Protein AF-A0A7Y5UGW9-F1 (afdb_monomer_lite)

Structure (mmCIF, N/CA/C/O backbone):
data_AF-A0A7Y5UGW9-F1
#
_entry.id   AF-A0A7Y5UGW9-F1
#
loop_
_atom_site.group_PDB
_atom_site.id
_atom_site.type_symbol
_atom_site.label_atom_id
_atom_site.label_alt_id
_atom_site.label_comp_id
_atom_site.label_asym_id
_atom_site.label_entity_id
_atom_site.label_seq_id
_atom_site.pdbx_PDB_ins_code
_atom_site.Cartn_x
_atom_site.Cartn_y
_atom_site.Cartn_z
_atom_site.occupancy
_atom_site.B_iso_or_equiv
_atom_site.auth_seq_id
_atom_site.auth_comp_id
_atom_site.auth_asym_id
_atom_site.auth_atom_id
_atom_site.pdbx_PDB_model_num
ATOM 1 N N . MET A 1 1 ? -74.464 -45.106 4.173 1.00 40.88 1 MET A N 1
ATOM 2 C CA . MET A 1 1 ? -73.490 -44.688 3.145 1.00 40.88 1 MET A CA 1
ATOM 3 C C . MET A 1 1 ? -72.984 -43.305 3.553 1.00 40.88 1 MET A C 1
ATOM 5 O O . MET A 1 1 ? -73.814 -42.418 3.671 1.00 40.88 1 MET A O 1
ATOM 9 N N . THR A 1 2 ? -71.815 -43.218 4.215 1.00 41.69 2 THR A N 1
ATOM 10 C CA . THR A 1 2 ? -70.523 -42.736 3.634 1.00 41.69 2 THR A CA 1
ATOM 11 C C . THR A 1 2 ? -70.675 -41.322 3.041 1.00 41.69 2 THR A C 1
ATOM 13 O O . THR A 1 2 ? -71.507 -41.149 2.168 1.00 41.69 2 THR A O 1
ATOM 16 N N . THR A 1 3 ? -69.964 -40.241 3.397 1.00 45.62 3 THR A N 1
ATOM 17 C CA . THR A 1 3 ? -68.667 -39.974 4.070 1.00 45.62 3 THR A CA 1
ATOM 18 C C . THR A 1 3 ? -68.565 -38.426 4.169 1.00 45.62 3 THR A C 1
ATOM 20 O O . THR A 1 3 ? -68.972 -37.754 3.234 1.00 45.62 3 THR A O 1
ATOM 23 N N . LEU A 1 4 ? -68.274 -37.812 5.324 1.00 53.09 4 LEU A N 1
ATOM 24 C CA . LEU A 1 4 ? -66.953 -37.362 5.821 1.00 53.09 4 LEU A CA 1
ATOM 25 C C . LEU A 1 4 ? -66.318 -36.120 5.131 1.00 53.09 4 LEU A C 1
ATOM 27 O O . LEU A 1 4 ? -66.040 -36.163 3.940 1.00 53.09 4 LEU A O 1
ATOM 31 N N . ARG A 1 5 ? -65.883 -35.168 5.991 1.00 50.34 5 ARG A N 1
ATOM 32 C CA . ARG A 1 5 ? -64.707 -34.253 5.880 1.00 50.34 5 ARG A CA 1
ATOM 33 C C . ARG A 1 5 ? -64.890 -32.965 5.038 1.00 50.34 5 ARG A C 1
ATOM 35 O O . ARG A 1 5 ? -65.539 -32.994 4.013 1.00 50.34 5 ARG A O 1
ATOM 42 N N . THR A 1 6 ? -64.361 -31.782 5.386 1.00 49.12 6 THR A N 1
ATOM 43 C CA . THR A 1 6 ? -63.298 -31.402 6.340 1.00 49.12 6 THR A CA 1
ATOM 44 C C . THR A 1 6 ? -63.336 -29.888 6.599 1.00 49.12 6 THR A C 1
ATOM 46 O O . THR A 1 6 ? -63.518 -29.106 5.675 1.00 49.12 6 THR A O 1
ATOM 49 N N . ILE A 1 7 ? -63.090 -29.488 7.848 1.00 65.94 7 ILE A N 1
ATOM 50 C CA . ILE A 1 7 ? -62.779 -28.117 8.285 1.00 65.94 7 ILE A CA 1
ATOM 51 C C . ILE A 1 7 ? -61.287 -27.862 8.017 1.00 65.94 7 ILE A C 1
ATOM 53 O O . ILE A 1 7 ? -60.460 -28.696 8.393 1.00 65.94 7 ILE A O 1
ATOM 57 N N . THR A 1 8 ? -60.901 -26.726 7.423 1.00 59.41 8 THR A N 1
ATOM 58 C CA . THR A 1 8 ? -59.476 -26.361 7.272 1.00 59.41 8 THR A CA 1
ATOM 59 C C . THR A 1 8 ? -59.226 -24.873 7.543 1.00 59.41 8 THR A C 1
ATOM 61 O O . THR A 1 8 ? -59.219 -24.037 6.653 1.00 59.41 8 THR A O 1
ATOM 64 N N . ARG A 1 9 ? -59.079 -24.588 8.843 1.00 52.56 9 ARG A N 1
ATOM 65 C CA . ARG A 1 9 ? -58.041 -23.783 9.521 1.00 52.56 9 ARG A CA 1
ATOM 66 C C . ARG A 1 9 ? -57.478 -22.527 8.824 1.00 52.56 9 ARG A C 1
ATOM 68 O O . ARG A 1 9 ? -56.578 -22.619 7.997 1.00 52.56 9 ARG A O 1
ATOM 75 N N . LEU A 1 10 ? -57.870 -21.360 9.354 1.00 56.75 10 LEU A N 1
ATOM 76 C CA . LEU A 1 10 ? -56.976 -20.209 9.548 1.00 56.75 10 LEU A CA 1
ATOM 77 C C . LEU A 1 10 ? -55.834 -20.593 10.508 1.00 56.75 10 LEU A C 1
ATOM 79 O O . LEU A 1 10 ? -56.130 -21.072 11.600 1.00 56.75 10 LEU A O 1
ATOM 83 N N . ALA A 1 11 ? -54.575 -20.342 10.136 1.00 53.75 11 ALA A N 1
ATOM 84 C CA . ALA A 1 11 ? -53.476 -19.926 11.028 1.00 53.75 11 ALA A CA 1
ATOM 85 C C . ALA A 1 11 ? -52.142 -19.950 10.263 1.00 53.75 11 ALA A C 1
ATOM 87 O O . ALA A 1 11 ? -51.720 -21.007 9.801 1.00 53.75 11 ALA A O 1
ATOM 88 N N . GLY A 1 12 ? -51.451 -18.811 10.171 1.00 46.69 12 GLY A N 1
ATOM 89 C CA . GLY A 1 12 ? -50.093 -18.784 9.619 1.00 46.69 12 GLY A CA 1
ATOM 90 C C . GLY A 1 12 ? -49.532 -17.397 9.322 1.00 46.69 12 GLY A C 1
ATOM 91 O O . GLY A 1 12 ? -49.051 -17.173 8.221 1.00 46.69 12 GLY A O 1
ATOM 92 N N . ALA A 1 13 ? -49.596 -16.459 10.271 1.00 52.94 13 ALA A N 1
ATOM 93 C CA . ALA A 1 13 ? -48.928 -15.159 10.152 1.00 52.94 13 ALA A CA 1
ATOM 94 C C . ALA A 1 13 ? -48.349 -14.730 11.509 1.00 52.94 13 ALA A C 1
ATOM 96 O O . ALA A 1 13 ? -48.915 -13.880 12.184 1.00 52.94 13 ALA A O 1
ATOM 97 N N . ALA A 1 14 ? -47.254 -15.362 11.944 1.00 53.91 14 ALA A N 1
ATOM 98 C CA . ALA A 1 14 ? -46.479 -14.912 13.107 1.00 53.91 14 ALA A CA 1
ATOM 99 C C . ALA A 1 14 ? -45.099 -15.596 13.166 1.00 53.91 14 ALA A C 1
ATOM 101 O O . ALA A 1 14 ? -44.869 -16.445 14.019 1.00 53.91 14 ALA A O 1
ATOM 102 N N . ALA A 1 15 ? -44.177 -15.264 12.259 1.00 53.44 15 ALA A N 1
ATOM 103 C CA . ALA A 1 15 ? -42.765 -15.644 12.407 1.00 53.44 15 ALA A CA 1
ATOM 104 C C . ALA A 1 15 ? -41.859 -14.801 11.492 1.00 53.44 15 ALA A C 1
ATOM 106 O O . ALA A 1 15 ? -41.383 -15.304 10.482 1.00 53.44 15 ALA A O 1
ATOM 107 N N . LEU A 1 16 ? -41.641 -13.512 11.792 1.00 53.56 16 LEU A N 1
ATOM 108 C CA . LEU A 1 16 ? -40.697 -12.691 11.004 1.00 53.56 16 LEU A CA 1
ATOM 109 C C . LEU A 1 16 ? -39.983 -11.554 11.769 1.00 53.56 16 LEU A C 1
ATOM 111 O O . LEU A 1 16 ? -39.430 -10.665 11.138 1.00 53.56 16 LEU A O 1
ATOM 115 N N . VAL A 1 17 ? -39.938 -11.562 13.111 1.00 57.62 17 VAL A N 1
ATOM 116 C CA . VAL A 1 17 ? -39.382 -10.416 13.883 1.00 57.62 17 VAL A CA 1
ATOM 117 C C . VAL A 1 17 ? -38.112 -10.738 14.699 1.00 57.62 17 VAL A C 1
ATOM 119 O O . VAL A 1 17 ? -37.488 -9.843 15.255 1.00 57.62 17 VAL A O 1
ATOM 122 N N . ALA A 1 18 ? -37.628 -11.983 14.738 1.00 54.38 18 ALA A N 1
ATOM 123 C CA . ALA A 1 18 ? -36.592 -12.369 15.711 1.00 54.38 18 ALA A CA 1
ATOM 124 C C . ALA A 1 18 ? -35.113 -12.202 15.280 1.00 54.38 18 ALA A C 1
ATOM 126 O O . ALA A 1 18 ? -34.236 -12.511 16.079 1.00 54.38 18 ALA A O 1
ATOM 127 N N . VAL A 1 19 ? -34.791 -11.721 14.068 1.00 55.53 19 VAL A N 1
ATOM 128 C CA . VAL A 1 19 ? -33.381 -11.683 13.587 1.00 55.53 19 VAL A CA 1
ATOM 129 C C . VAL A 1 19 ? -32.738 -10.286 13.654 1.00 55.53 19 VAL A C 1
ATOM 131 O O . VAL A 1 19 ? -31.519 -10.164 13.592 1.00 55.53 19 VAL A O 1
ATOM 134 N N . ALA A 1 20 ? -33.509 -9.215 13.867 1.00 56.59 20 ALA A N 1
ATOM 135 C CA . ALA A 1 20 ? -32.960 -7.851 13.898 1.00 56.59 20 ALA A CA 1
ATOM 136 C C . ALA A 1 20 ? -32.332 -7.444 15.252 1.00 56.59 20 ALA A C 1
ATOM 138 O O . ALA A 1 20 ? -31.592 -6.470 15.316 1.00 56.59 20 ALA A O 1
ATOM 139 N N . GLY A 1 21 ? -32.587 -8.177 16.342 1.00 50.72 21 GLY A N 1
ATOM 140 C CA . GLY A 1 21 ? -32.186 -7.752 17.694 1.00 50.72 21 GLY A CA 1
ATOM 141 C C . GLY A 1 21 ? -30.692 -7.886 18.018 1.00 50.72 21 GLY A C 1
ATOM 142 O O . GLY A 1 21 ? -30.170 -7.128 18.834 1.00 50.72 21 GLY A O 1
ATOM 143 N N . CYS A 1 22 ? -29.974 -8.817 17.381 1.00 54.53 22 CYS A N 1
ATOM 144 C CA . CYS A 1 22 ? -28.566 -9.067 17.717 1.00 54.53 22 CYS A CA 1
ATOM 145 C C . CYS A 1 22 ? -27.592 -8.049 17.101 1.00 54.53 22 CYS A C 1
ATOM 147 O O . CYS A 1 22 ? -26.495 -7.874 17.629 1.00 54.53 22 CYS A O 1
ATOM 149 N N . ALA A 1 23 ? -27.979 -7.344 16.033 1.00 56.22 23 ALA A N 1
ATOM 150 C CA . ALA A 1 23 ? -27.135 -6.314 15.428 1.00 56.22 23 ALA A CA 1
ATOM 151 C C . ALA A 1 23 ? -27.126 -5.017 16.264 1.00 56.22 23 ALA A C 1
ATOM 153 O O . ALA A 1 23 ? -26.063 -4.442 16.501 1.00 56.22 23 ALA A O 1
ATOM 154 N N . GLN A 1 24 ? -28.285 -4.596 16.788 1.00 56.25 24 GLN A N 1
ATOM 155 C CA . GLN A 1 24 ? -28.402 -3.374 17.597 1.00 56.25 24 GLN A CA 1
ATOM 156 C C . GLN A 1 24 ? -27.651 -3.445 18.940 1.00 56.25 24 GLN A C 1
ATOM 158 O O . GLN A 1 24 ? -27.065 -2.450 19.362 1.00 56.25 24 GLN A O 1
ATOM 163 N N . LEU A 1 25 ? -27.623 -4.606 19.604 1.00 54.28 25 LEU A N 1
ATOM 164 C CA . LEU A 1 25 ? -26.925 -4.765 20.891 1.00 54.28 25 LEU A CA 1
ATOM 165 C C . LEU A 1 25 ? -25.393 -4.739 20.759 1.00 54.28 25 LEU A C 1
ATOM 167 O O . LEU A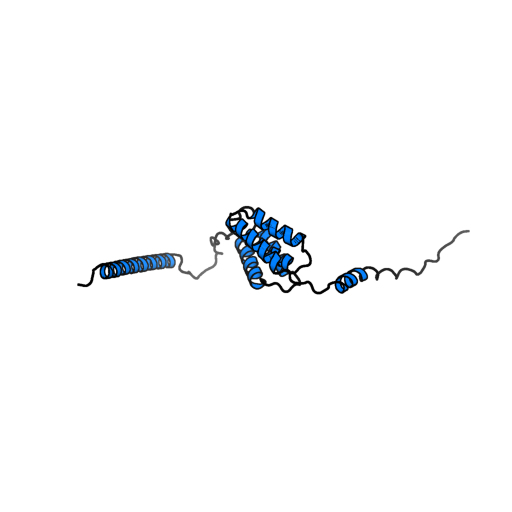 1 25 ? -24.707 -4.383 21.716 1.00 54.28 25 LEU A O 1
ATOM 171 N N . ARG A 1 26 ? -24.845 -5.060 19.578 1.00 55.28 26 ARG A N 1
ATOM 172 C CA . ARG A 1 26 ? -23.401 -4.957 19.313 1.00 55.28 26 ARG A CA 1
ATOM 173 C C . ARG A 1 26 ? -22.973 -3.515 19.027 1.00 55.28 26 ARG A C 1
ATOM 175 O O . ARG A 1 26 ? -21.916 -3.103 19.487 1.00 55.28 26 ARG A O 1
ATOM 182 N N . ALA A 1 27 ? -23.822 -2.732 18.359 1.00 55.31 27 ALA A N 1
ATOM 183 C CA . ALA A 1 27 ? -23.575 -1.310 18.110 1.00 55.31 27 ALA A CA 1
ATOM 184 C C . ALA A 1 27 ? -23.630 -0.456 19.393 1.00 55.31 27 ALA A C 1
ATOM 186 O O . ALA A 1 27 ? -22.886 0.510 19.517 1.00 55.31 27 ALA A O 1
ATOM 187 N N . ALA A 1 28 ? -24.468 -0.826 20.367 1.00 56.38 28 ALA A N 1
ATOM 188 C CA . ALA A 1 28 ? -24.614 -0.079 21.621 1.00 56.38 28 ALA A CA 1
ATOM 189 C C . ALA A 1 28 ? -23.429 -0.234 22.599 1.00 56.38 28 ALA A C 1
ATOM 191 O O . ALA A 1 28 ? -23.277 0.590 23.495 1.00 56.38 28 ALA A O 1
ATOM 192 N N . ASN A 1 29 ? -22.589 -1.263 22.426 1.00 52.94 29 ASN A N 1
ATOM 193 C CA . ASN A 1 29 ? -21.393 -1.508 23.247 1.00 52.94 29 ASN A CA 1
ATOM 194 C C . ASN A 1 29 ? -20.082 -1.083 22.568 1.00 52.94 29 ASN A C 1
ATOM 196 O O . ASN A 1 29 ? -19.007 -1.307 23.126 1.00 52.94 29 ASN A O 1
ATOM 200 N N . ALA A 1 30 ? -20.144 -0.461 21.388 1.00 58.16 30 ALA A N 1
ATOM 201 C CA . ALA A 1 30 ? -18.983 0.172 20.781 1.00 58.16 30 ALA A CA 1
ATOM 202 C C . ALA A 1 30 ? -18.661 1.456 21.561 1.00 58.16 30 ALA A C 1
ATOM 204 O O . ALA A 1 30 ? -19.097 2.553 21.212 1.00 58.16 30 ALA A O 1
ATOM 205 N N . GLY A 1 31 ? -17.932 1.307 22.670 1.00 60.38 31 GLY A N 1
ATOM 206 C CA . GLY A 1 31 ? -17.252 2.432 23.300 1.00 60.38 31 GLY A CA 1
ATOM 207 C C . GLY A 1 31 ? -16.338 3.133 22.284 1.00 60.38 31 GLY A C 1
ATOM 208 O O . GLY A 1 31 ? -15.986 2.536 21.263 1.00 60.38 31 GLY A O 1
ATOM 209 N N . PRO A 1 32 ? -15.955 4.397 22.522 1.00 58.22 32 PRO A N 1
ATOM 210 C CA . PRO A 1 32 ? -15.059 5.113 21.622 1.00 58.22 32 PRO A CA 1
ATOM 211 C C . PRO A 1 32 ? -13.764 4.310 21.444 1.00 58.22 32 PRO A C 1
ATOM 213 O O . PRO A 1 32 ? -13.024 4.104 22.407 1.00 58.22 32 PRO A O 1
ATOM 216 N N . VAL A 1 33 ? -13.525 3.828 20.221 1.00 60.38 33 VAL A N 1
ATOM 217 C CA . VAL A 1 33 ? -12.297 3.119 19.847 1.00 60.38 33 VAL A CA 1
ATOM 218 C C . VAL A 1 33 ? -11.141 4.095 20.042 1.00 60.38 33 VAL A C 1
ATOM 220 O O . VAL A 1 33 ? -11.094 5.146 19.405 1.00 60.38 33 VAL A O 1
ATOM 223 N N . GLN A 1 34 ? -10.261 3.790 20.994 1.00 57.78 34 GLN A N 1
ATOM 224 C CA . GLN A 1 34 ? -9.083 4.605 21.275 1.00 57.78 34 GLN A CA 1
ATOM 225 C C . GLN A 1 34 ? -8.072 4.398 20.135 1.00 57.78 34 GLN A C 1
ATOM 227 O O . GLN A 1 34 ? -7.779 3.243 19.819 1.00 57.78 34 GLN A O 1
ATOM 232 N N . PRO A 1 35 ? -7.537 5.469 19.524 1.00 64.12 35 PRO A N 1
ATOM 233 C CA . PRO A 1 35 ? -6.512 5.346 18.495 1.00 64.12 35 PRO A CA 1
ATOM 234 C C . PRO A 1 35 ? -5.244 4.708 19.080 1.00 64.12 35 PRO A C 1
ATOM 236 O O . PRO A 1 35 ? -4.763 5.093 20.148 1.00 64.12 35 PRO A O 1
ATOM 239 N N . MET A 1 36 ? -4.698 3.723 18.373 1.00 72.19 36 MET A N 1
ATOM 240 C CA . MET A 1 36 ? -3.495 2.967 18.736 1.00 72.19 36 MET A CA 1
ATOM 241 C C . MET A 1 36 ? -2.263 3.460 17.961 1.00 72.19 36 MET A C 1
ATOM 243 O O . MET A 1 36 ? -1.388 2.665 17.608 1.00 72.19 36 MET A O 1
ATOM 247 N N . GLU A 1 37 ? -2.179 4.773 17.712 1.00 71.44 37 GLU A N 1
ATOM 248 C CA . GLU A 1 37 ? -1.211 5.418 16.804 1.00 71.44 37 GLU A CA 1
ATOM 249 C C . GLU A 1 37 ? 0.245 4.938 16.979 1.00 71.44 37 GLU A C 1
ATOM 251 O O . GLU A 1 37 ? 0.979 4.803 15.999 1.00 71.44 37 GLU A O 1
ATOM 256 N N . GLY A 1 38 ? 0.675 4.604 18.199 1.00 85.00 38 GLY A N 1
ATOM 257 C CA . GLY A 1 38 ? 2.039 4.133 18.460 1.00 85.00 38 GLY A CA 1
ATOM 258 C C . GLY A 1 38 ? 2.351 2.718 17.955 1.00 85.00 38 GLY A C 1
ATOM 259 O O . GLY A 1 38 ? 3.463 2.468 17.491 1.00 85.00 38 GLY A O 1
ATOM 260 N N . GLN A 1 39 ? 1.396 1.785 18.025 1.00 93.44 39 GLN A N 1
ATOM 261 C CA . GLN A 1 39 ? 1.672 0.379 17.704 1.00 93.44 39 GLN A CA 1
ATOM 262 C C . GLN A 1 39 ? 1.742 0.146 16.198 1.00 93.44 39 GLN A C 1
ATOM 264 O O . GLN A 1 39 ? 2.717 -0.437 15.725 1.00 93.44 39 GLN A O 1
ATOM 269 N N . LEU A 1 40 ? 0.772 0.673 15.440 1.00 93.50 40 LEU A N 1
ATOM 270 C CA . LEU A 1 40 ? 0.803 0.583 13.979 1.00 93.50 40 LEU A CA 1
ATOM 271 C C . LEU A 1 40 ? 2.074 1.236 13.421 1.00 93.50 40 LEU A C 1
ATOM 273 O O . LEU A 1 40 ? 2.705 0.674 12.533 1.00 93.50 40 LEU A O 1
ATOM 277 N N . THR A 1 41 ? 2.487 2.382 13.970 1.00 94.75 41 THR A N 1
ATOM 278 C CA . THR A 1 41 ? 3.718 3.071 13.551 1.00 94.75 41 THR A CA 1
ATOM 279 C C . THR A 1 41 ? 4.954 2.184 13.723 1.00 94.75 41 THR A C 1
ATOM 281 O O . THR A 1 41 ? 5.773 2.083 12.808 1.00 94.75 41 THR A O 1
ATOM 284 N N . ALA A 1 42 ? 5.083 1.496 14.862 1.00 96.00 42 ALA A N 1
ATOM 285 C CA . ALA A 1 42 ? 6.189 0.569 15.099 1.00 96.00 42 ALA A CA 1
ATOM 286 C C . ALA A 1 42 ? 6.153 -0.630 14.133 1.00 96.00 42 ALA A C 1
ATOM 288 O O . ALA A 1 42 ? 7.180 -0.978 13.545 1.00 96.00 42 ALA A O 1
ATOM 289 N N . THR A 1 43 ? 4.974 -1.223 13.914 1.00 97.69 43 THR A N 1
ATOM 290 C CA . THR A 1 43 ? 4.795 -2.325 12.957 1.00 97.69 43 THR A CA 1
ATOM 291 C C . THR A 1 43 ? 5.120 -1.893 11.528 1.00 97.69 43 THR A C 1
ATOM 293 O O . THR A 1 43 ? 5.791 -2.631 10.811 1.00 97.69 43 THR A O 1
ATOM 296 N N . LEU A 1 44 ? 4.702 -0.693 11.113 1.00 97.56 44 LEU A N 1
ATOM 297 C CA . LEU A 1 44 ? 5.002 -0.149 9.789 1.00 97.56 44 LEU A CA 1
ATOM 298 C C . LEU A 1 44 ? 6.494 0.087 9.597 1.00 97.56 44 LEU A C 1
ATOM 300 O O . LEU A 1 44 ? 7.024 -0.305 8.565 1.00 97.56 44 LEU A O 1
ATOM 304 N N . HIS A 1 45 ? 7.186 0.649 10.590 1.00 97.88 45 HIS A N 1
ATOM 305 C CA . HIS A 1 45 ? 8.637 0.822 10.521 1.00 97.88 45 HIS A CA 1
ATOM 306 C C . HIS A 1 45 ? 9.360 -0.524 10.348 1.00 97.88 45 HIS A C 1
ATOM 308 O O . HIS A 1 45 ? 10.298 -0.640 9.559 1.00 97.88 45 HIS A O 1
ATOM 314 N N . GLN A 1 46 ? 8.918 -1.567 11.058 1.00 98.38 46 GLN A N 1
ATOM 315 C CA . GLN A 1 46 ? 9.478 -2.908 10.888 1.00 98.38 46 GLN A CA 1
ATOM 316 C C . GLN A 1 46 ? 9.156 -3.490 9.504 1.00 98.38 46 GLN A C 1
ATOM 318 O O . GLN A 1 46 ? 10.045 -4.024 8.846 1.00 98.38 46 GLN A O 1
ATOM 323 N N . ALA A 1 47 ? 7.910 -3.376 9.043 1.00 98.50 47 ALA A N 1
ATOM 324 C CA . ALA A 1 47 ? 7.500 -3.877 7.736 1.00 98.50 47 ALA A CA 1
ATOM 325 C C . ALA A 1 47 ? 8.224 -3.158 6.582 1.00 98.50 47 ALA A C 1
ATOM 327 O O . ALA A 1 47 ? 8.611 -3.809 5.614 1.00 98.50 47 ALA A O 1
ATOM 328 N N . ASP A 1 48 ? 8.471 -1.853 6.704 1.00 98.50 48 ASP A N 1
ATOM 329 C CA . ASP A 1 48 ? 9.235 -1.063 5.734 1.00 98.50 48 ASP A CA 1
ATOM 330 C C . ASP A 1 48 ? 10.701 -1.514 5.667 1.00 98.50 48 ASP A C 1
ATOM 332 O O . ASP A 1 48 ? 11.225 -1.772 4.584 1.00 98.50 48 ASP A O 1
ATOM 336 N N . ALA A 1 49 ? 11.346 -1.745 6.817 1.00 98.62 49 ALA A N 1
ATOM 337 C CA . ALA A 1 49 ? 12.700 -2.300 6.856 1.00 98.62 49 ALA A CA 1
ATOM 338 C C . ALA A 1 49 ? 12.791 -3.680 6.170 1.00 98.62 49 ALA A 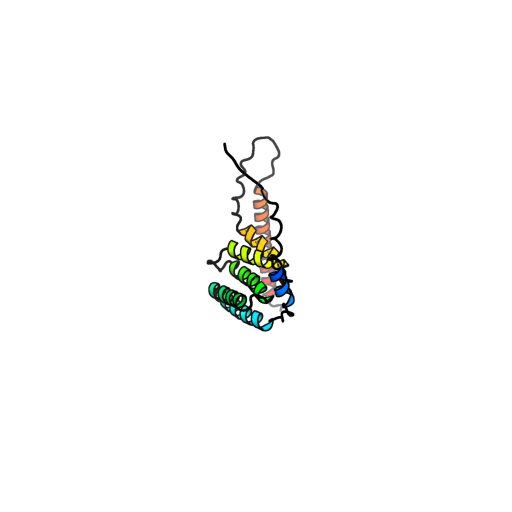C 1
ATOM 340 O O . ALA A 1 49 ? 13.757 -3.969 5.459 1.00 98.62 49 ALA A O 1
ATOM 341 N N . GLU A 1 50 ? 11.774 -4.528 6.343 1.00 98.69 50 GLU A N 1
ATOM 342 C CA . GLU A 1 50 ? 11.674 -5.825 5.666 1.00 98.69 50 GLU A CA 1
ATOM 343 C C . GLU A 1 50 ? 11.446 -5.677 4.152 1.00 98.69 50 GLU A C 1
ATOM 345 O O . GLU A 1 50 ? 12.068 -6.395 3.363 1.00 98.69 50 GLU A O 1
ATOM 350 N N . ALA A 1 51 ? 10.604 -4.730 3.729 1.00 98.38 51 ALA A N 1
ATOM 351 C CA . ALA A 1 51 ? 10.358 -4.428 2.320 1.00 98.38 51 ALA A CA 1
ATOM 352 C C . ALA A 1 51 ? 11.614 -3.878 1.620 1.00 98.38 51 ALA A C 1
ATOM 354 O O . ALA A 1 51 ? 11.965 -4.355 0.542 1.00 98.38 51 ALA A O 1
ATOM 355 N N . LEU A 1 52 ? 12.354 -2.967 2.263 1.00 98.00 52 LEU A N 1
ATOM 356 C CA . LEU A 1 52 ? 13.643 -2.452 1.781 1.00 98.00 52 LEU A CA 1
ATOM 357 C C . LEU A 1 52 ? 14.710 -3.551 1.673 1.00 98.00 52 LEU A C 1
ATOM 359 O O . LEU A 1 52 ? 15.562 -3.515 0.786 1.00 98.00 52 LEU A O 1
ATOM 363 N N . ALA A 1 53 ? 14.642 -4.565 2.539 1.00 98.19 53 ALA A N 1
ATOM 364 C CA . ALA A 1 53 ? 15.460 -5.771 2.446 1.00 98.19 53 ALA A CA 1
ATOM 365 C C . ALA A 1 53 ? 14.935 -6.793 1.416 1.00 98.19 53 ALA A C 1
ATOM 367 O O . ALA A 1 53 ? 15.427 -7.923 1.371 1.00 98.19 53 ALA A O 1
ATOM 368 N N . MET A 1 54 ? 13.944 -6.419 0.597 1.00 98.12 54 MET A N 1
ATOM 369 C CA . MET A 1 54 ? 13.299 -7.243 -0.434 1.00 98.12 54 MET A CA 1
ATOM 370 C C . MET A 1 54 ? 12.570 -8.476 0.126 1.00 98.12 54 MET A C 1
ATOM 372 O O . MET A 1 54 ? 12.259 -9.420 -0.605 1.00 98.12 54 MET A O 1
ATOM 376 N N . ARG A 1 55 ? 12.257 -8.484 1.428 1.00 98.44 55 ARG A N 1
ATOM 377 C CA . ARG A 1 55 ? 11.544 -9.562 2.133 1.00 98.44 55 ARG A CA 1
ATOM 378 C C . ARG A 1 55 ? 10.051 -9.249 2.248 1.00 98.44 55 ARG A C 1
ATOM 380 O O . ARG A 1 55 ? 9.459 -9.306 3.324 1.00 98.44 55 ARG A O 1
ATOM 387 N N . PHE A 1 56 ? 9.411 -8.976 1.112 1.00 98.38 56 PHE A N 1
ATOM 388 C CA . PHE A 1 56 ? 8.006 -8.547 1.046 1.00 98.38 56 PHE A CA 1
ATOM 389 C C . PHE A 1 56 ? 7.011 -9.505 1.718 1.00 98.38 56 PHE A C 1
ATOM 391 O O . PHE A 1 56 ? 6.020 -9.059 2.287 1.00 98.38 56 PHE A O 1
ATOM 398 N N . GLY A 1 57 ? 7.269 -10.818 1.695 1.00 97.88 57 GLY A N 1
ATOM 399 C CA . GLY A 1 57 ? 6.415 -11.795 2.380 1.00 97.88 57 GLY A CA 1
ATOM 400 C C . GLY A 1 57 ? 6.430 -11.658 3.908 1.00 97.88 57 GLY A C 1
ATOM 401 O O . GLY A 1 57 ? 5.420 -11.930 4.554 1.00 97.88 57 GLY A O 1
ATOM 402 N N . VAL A 1 58 ? 7.550 -11.211 4.488 1.00 98.44 58 VAL A N 1
ATOM 403 C CA . VAL A 1 58 ? 7.657 -10.926 5.928 1.00 98.44 58 VAL A CA 1
ATOM 404 C C . VAL A 1 58 ? 6.926 -9.625 6.249 1.00 98.44 58 VAL A C 1
ATOM 406 O O . VAL A 1 58 ? 6.108 -9.607 7.164 1.00 98.44 58 VAL A O 1
ATOM 409 N N . ALA A 1 59 ? 7.144 -8.577 5.447 1.00 98.50 59 ALA A N 1
ATOM 410 C CA . ALA A 1 59 ? 6.440 -7.301 5.581 1.00 98.50 59 ALA A CA 1
ATOM 411 C C . ALA A 1 59 ? 4.907 -7.469 5.516 1.00 98.50 59 ALA A C 1
ATOM 413 O O . ALA A 1 59 ? 4.190 -6.970 6.381 1.00 98.50 59 ALA A O 1
ATOM 414 N N . ASP A 1 60 ? 4.400 -8.231 4.536 1.00 98.44 60 ASP A N 1
ATOM 415 C CA . ASP A 1 60 ? 2.963 -8.517 4.391 1.00 98.44 60 ASP A CA 1
ATOM 416 C C . ASP A 1 60 ? 2.405 -9.279 5.601 1.00 98.44 60 ASP A C 1
ATOM 418 O O . ASP A 1 60 ? 1.302 -8.978 6.055 1.00 98.44 60 ASP A O 1
ATOM 422 N N . ARG A 1 61 ? 3.169 -10.240 6.142 1.00 98.44 61 ARG A N 1
ATOM 423 C CA . ARG A 1 61 ? 2.765 -11.024 7.316 1.00 98.44 61 ARG A CA 1
ATOM 424 C C . ARG A 1 61 ? 2.665 -10.167 8.573 1.00 98.44 61 ARG A C 1
ATOM 426 O O . ARG A 1 61 ? 1.668 -10.287 9.269 1.00 98.44 61 ARG A O 1
ATOM 433 N N . LEU A 1 62 ? 3.646 -9.302 8.837 1.00 98.56 62 LEU A N 1
ATOM 434 C CA . LEU A 1 62 ? 3.629 -8.405 10.002 1.00 98.56 62 LEU A CA 1
ATOM 435 C C . LEU A 1 62 ? 2.366 -7.535 10.019 1.00 98.56 62 LEU A C 1
ATOM 437 O O . LEU A 1 62 ? 1.712 -7.390 11.048 1.00 98.56 62 LEU A O 1
ATOM 441 N N . LEU A 1 63 ? 1.993 -6.994 8.857 1.00 98.38 63 LEU A N 1
ATOM 442 C CA . LEU A 1 63 ? 0.789 -6.178 8.719 1.00 98.38 63 LEU A CA 1
ATOM 443 C C . LEU A 1 63 ? -0.502 -7.004 8.794 1.00 98.38 63 LEU A C 1
ATOM 445 O O . LEU A 1 63 ? -1.490 -6.533 9.349 1.00 98.38 63 LEU A O 1
ATOM 449 N N . ALA A 1 64 ? -0.509 -8.228 8.258 1.00 98.12 64 ALA A N 1
ATOM 450 C CA . ALA A 1 64 ? -1.652 -9.131 8.383 1.00 98.12 64 ALA A CA 1
ATOM 451 C C . ALA A 1 64 ? -1.900 -9.541 9.844 1.00 98.12 64 ALA A C 1
ATOM 453 O O . ALA A 1 64 ? -3.027 -9.449 10.318 1.00 98.12 64 ALA A O 1
ATOM 454 N N . GLU A 1 65 ? -0.845 -9.913 10.570 1.00 98.25 65 GLU A N 1
ATOM 455 C CA . GLU A 1 65 ? -0.906 -10.285 11.987 1.00 98.25 65 GLU A CA 1
ATOM 456 C C . GLU A 1 65 ? -1.380 -9.113 12.860 1.00 98.25 65 GLU A C 1
ATOM 458 O O . GLU A 1 65 ? -2.198 -9.292 13.766 1.00 98.25 65 GLU A O 1
ATOM 463 N N . PHE A 1 66 ? -0.948 -7.885 12.552 1.00 97.56 66 PHE A N 1
ATOM 464 C CA . PHE A 1 66 ? -1.465 -6.690 13.221 1.00 97.56 66 PHE A CA 1
ATOM 465 C C . PHE A 1 66 ? -2.982 -6.538 13.034 1.00 97.56 66 PHE A C 1
ATOM 467 O O . PHE A 1 66 ? -3.701 -6.282 13.999 1.00 97.56 66 PHE A O 1
ATOM 474 N N . ALA A 1 67 ? -3.481 -6.722 11.808 1.00 96.62 67 ALA A N 1
ATOM 475 C CA . ALA A 1 67 ? -4.910 -6.625 11.519 1.00 96.62 67 ALA A CA 1
ATOM 476 C C . ALA A 1 67 ? -5.727 -7.737 12.195 1.00 96.62 67 ALA A C 1
ATOM 478 O O . ALA A 1 67 ? -6.838 -7.489 12.655 1.00 96.62 67 ALA A O 1
ATOM 479 N N . GLU A 1 68 ? -5.177 -8.950 12.286 1.00 97.31 68 GLU A N 1
ATOM 480 C CA . GLU A 1 68 ? -5.807 -10.083 12.977 1.00 97.31 68 GLU A CA 1
ATOM 481 C C . GLU A 1 68 ? -5.889 -9.871 14.493 1.00 97.31 68 GLU A C 1
ATOM 483 O O . GLU A 1 68 ? -6.869 -10.267 15.123 1.00 97.31 68 GLU A O 1
ATOM 488 N N . THR A 1 69 ? -4.876 -9.232 15.079 1.00 97.06 69 THR A N 1
ATOM 489 C CA . THR A 1 69 ? -4.826 -8.943 16.520 1.00 97.06 69 THR A CA 1
ATOM 490 C C . THR A 1 69 ? -5.656 -7.719 16.916 1.00 97.06 69 THR A C 1
ATOM 492 O O . THR A 1 69 ? -6.086 -7.633 18.066 1.00 97.06 69 THR A O 1
ATOM 495 N N . HIS A 1 70 ? -5.948 -6.814 15.974 1.00 94.12 70 HIS A N 1
ATOM 496 C CA . HIS A 1 70 ? -6.679 -5.564 16.219 1.00 94.12 70 HIS A CA 1
ATOM 497 C C . HIS A 1 70 ? -7.853 -5.329 15.238 1.00 94.12 70 HIS A C 1
ATOM 499 O O . HIS A 1 70 ? -7.975 -4.239 14.689 1.00 94.12 70 HIS A O 1
ATOM 505 N N . PRO A 1 71 ? -8.762 -6.295 15.006 1.00 92.19 71 PRO A N 1
ATOM 506 C CA . PRO A 1 71 ? -9.694 -6.266 13.868 1.00 92.19 71 PRO A CA 1
ATOM 507 C C . PRO A 1 71 ? -10.714 -5.115 13.881 1.00 92.19 71 PRO A C 1
ATOM 509 O O . PRO A 1 71 ? -11.213 -4.732 12.825 1.00 92.19 71 PRO A O 1
ATOM 512 N N . ASP A 1 72 ? -11.022 -4.562 15.056 1.00 88.75 72 ASP A N 1
ATOM 513 C CA . ASP A 1 72 ? -12.033 -3.512 15.237 1.00 88.75 72 ASP A CA 1
ATOM 514 C C . ASP A 1 72 ? -11.428 -2.093 15.303 1.00 88.75 72 ASP A C 1
ATOM 516 O O . ASP A 1 72 ? -12.123 -1.134 15.652 1.00 88.75 72 ASP A O 1
ATOM 520 N N . THR A 1 73 ? -10.136 -1.937 14.990 1.00 90.00 73 THR A N 1
ATOM 521 C CA . THR A 1 73 ? -9.454 -0.637 15.029 1.00 90.00 73 THR A CA 1
ATOM 522 C C . THR A 1 73 ? -9.351 0.000 13.639 1.00 90.00 73 THR A C 1
ATOM 524 O O . THR A 1 73 ? -9.231 -0.705 12.630 1.00 90.00 73 THR A O 1
ATOM 527 N N . PRO A 1 74 ? -9.382 1.344 13.533 1.00 90.25 74 PRO A N 1
ATOM 528 C CA . PRO A 1 74 ? -9.121 2.013 12.259 1.00 90.25 74 PRO A CA 1
ATOM 529 C C . PRO A 1 74 ? -7.713 1.703 11.725 1.00 90.25 74 PRO A C 1
ATOM 531 O O . PRO A 1 74 ? -7.515 1.621 10.515 1.00 90.25 74 PRO A O 1
ATOM 534 N N . GLU A 1 75 ? -6.747 1.448 12.606 1.00 91.81 75 GLU A N 1
ATOM 535 C CA . GLU A 1 75 ? -5.384 1.060 12.251 1.00 91.81 75 GLU A CA 1
ATOM 536 C C . GLU A 1 75 ? -5.324 -0.282 11.510 1.00 91.81 75 GLU A C 1
ATOM 538 O O . GLU A 1 75 ? -4.536 -0.425 10.573 1.00 91.81 75 GLU A O 1
ATOM 543 N N . ALA A 1 76 ? -6.168 -1.260 11.862 1.00 93.81 76 ALA A N 1
ATOM 544 C CA . ALA A 1 76 ? -6.237 -2.518 11.120 1.00 93.81 76 ALA A CA 1
ATOM 545 C C . ALA A 1 76 ? -6.692 -2.305 9.673 1.00 93.81 76 ALA A C 1
ATOM 547 O O . ALA A 1 76 ? -6.163 -2.952 8.768 1.00 93.81 76 ALA A O 1
ATOM 548 N N . LEU A 1 77 ? -7.595 -1.353 9.424 1.00 93.81 77 LEU A N 1
ATOM 549 C CA . LEU A 1 77 ? -7.971 -0.975 8.063 1.00 93.81 77 LEU A CA 1
ATOM 550 C C . LEU A 1 77 ? -6.781 -0.359 7.310 1.00 93.81 77 LEU A C 1
ATOM 552 O O . LEU A 1 77 ? -6.544 -0.717 6.156 1.00 93.81 77 LEU A O 1
ATOM 556 N N . GLU A 1 78 ? -5.990 0.500 7.961 1.00 95.38 78 GLU A N 1
ATOM 557 C CA . GLU A 1 78 ? -4.786 1.104 7.365 1.00 95.38 78 GLU A CA 1
ATOM 558 C C . GLU A 1 78 ? -3.744 0.058 6.935 1.00 95.38 78 GLU A C 1
ATOM 560 O O . GLU A 1 78 ? -3.063 0.246 5.923 1.00 95.38 78 GLU A O 1
ATOM 565 N N . THR A 1 79 ? -3.661 -1.099 7.603 1.00 97.19 79 THR A N 1
ATOM 566 C CA . THR A 1 79 ? -2.760 -2.178 7.153 1.00 97.19 79 THR A CA 1
ATOM 567 C C . THR A 1 79 ? -3.069 -2.654 5.731 1.00 97.19 79 THR A C 1
ATOM 569 O O . THR A 1 79 ? -2.143 -2.955 4.980 1.00 97.19 79 THR A O 1
ATOM 572 N N . ALA A 1 80 ? -4.342 -2.683 5.311 1.00 97.19 80 ALA A N 1
ATOM 573 C CA . ALA A 1 80 ? -4.720 -3.123 3.969 1.00 97.19 80 ALA A CA 1
ATOM 574 C C . ALA A 1 80 ? -4.141 -2.197 2.889 1.00 97.19 80 ALA A C 1
ATOM 576 O O . ALA A 1 80 ? -3.683 -2.674 1.847 1.00 97.19 80 ALA A O 1
ATOM 577 N N . PHE A 1 81 ? -4.098 -0.889 3.159 1.00 98.00 81 PHE A N 1
ATOM 578 C CA . PHE A 1 81 ? -3.469 0.088 2.275 1.00 98.00 81 PHE A CA 1
ATOM 579 C C . PHE A 1 81 ? -1.966 -0.181 2.126 1.00 98.00 81 PHE A C 1
ATOM 581 O O . PHE A 1 81 ? -1.480 -0.345 1.006 1.00 98.00 81 PHE A O 1
ATOM 588 N N . TRP A 1 82 ? -1.234 -0.306 3.234 1.00 98.38 82 TRP A N 1
ATOM 589 C CA . TRP A 1 82 ? 0.216 -0.534 3.202 1.00 98.38 82 TRP A CA 1
ATOM 590 C C . TRP A 1 82 ? 0.597 -1.880 2.581 1.00 98.38 82 TRP A C 1
ATOM 592 O O . TRP A 1 82 ? 1.519 -1.958 1.768 1.00 98.38 82 TRP A O 1
ATOM 602 N N . ARG A 1 83 ? -0.175 -2.934 2.863 1.00 98.56 83 ARG A N 1
ATOM 603 C CA . ARG A 1 83 ? -0.014 -4.236 2.203 1.00 98.56 83 ARG A CA 1
ATOM 604 C C . ARG A 1 83 ? -0.198 -4.130 0.691 1.00 98.56 83 ARG A C 1
ATOM 606 O O . ARG A 1 83 ? 0.558 -4.744 -0.059 1.00 98.56 83 ARG A O 1
ATOM 613 N N . ALA A 1 84 ? -1.159 -3.333 0.220 1.00 98.31 84 ALA A N 1
ATOM 614 C CA . ALA A 1 84 ? -1.329 -3.099 -1.209 1.00 98.31 84 ALA A CA 1
ATOM 61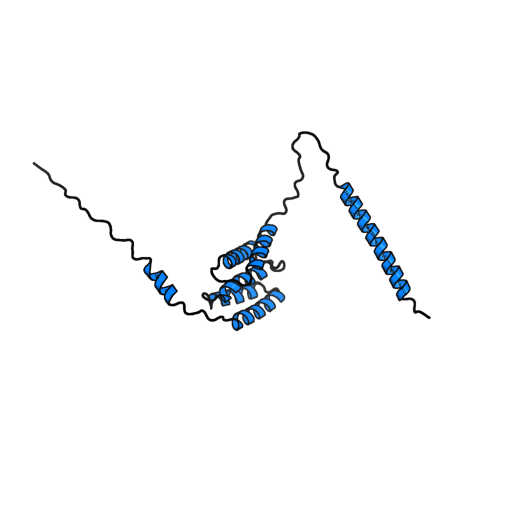5 C C . ALA A 1 84 ? -0.128 -2.369 -1.827 1.00 98.31 84 ALA A C 1
ATOM 617 O O . ALA A 1 84 ? 0.301 -2.743 -2.917 1.00 98.31 84 ALA A O 1
ATOM 618 N N . VAL A 1 85 ? 0.442 -1.378 -1.130 1.00 98.31 85 VAL A N 1
ATOM 619 C CA . VAL A 1 85 ? 1.657 -0.673 -1.576 1.00 98.31 85 VAL A CA 1
ATOM 620 C C . VAL A 1 85 ? 2.811 -1.660 -1.773 1.00 98.31 85 VAL A C 1
ATOM 622 O O . VAL A 1 85 ? 3.389 -1.700 -2.856 1.00 98.31 85 VAL A O 1
ATOM 625 N N . PHE A 1 86 ? 3.083 -2.532 -0.797 1.00 98.25 86 PHE A N 1
ATO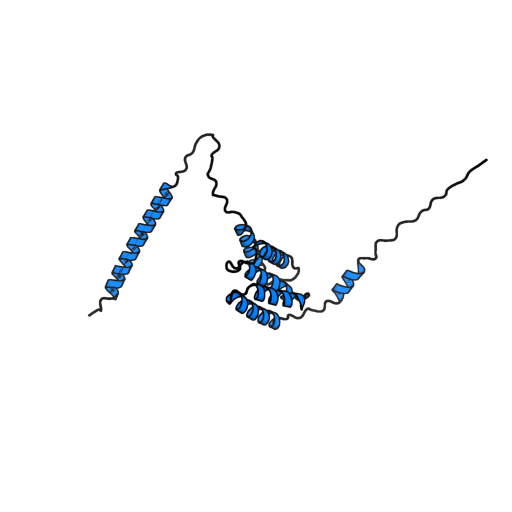M 626 C CA . PHE A 1 86 ? 4.150 -3.537 -0.912 1.00 98.25 86 PHE A CA 1
ATOM 627 C C . PHE A 1 86 ? 3.898 -4.589 -1.999 1.00 98.25 86 PHE A C 1
ATOM 629 O O . PHE A 1 86 ? 4.843 -5.126 -2.577 1.00 98.25 86 PHE A O 1
ATOM 636 N N . LYS A 1 87 ? 2.634 -4.906 -2.299 1.00 97.75 87 LYS A N 1
ATOM 637 C CA . LYS A 1 87 ? 2.278 -5.809 -3.407 1.00 97.75 87 LYS A CA 1
ATOM 638 C C . LYS A 1 87 ? 2.383 -5.145 -4.784 1.00 97.75 87 LYS A C 1
ATOM 640 O O . LYS A 1 87 ? 2.507 -5.858 -5.773 1.00 97.75 87 LYS A O 1
ATOM 645 N N . LEU A 1 88 ? 2.325 -3.814 -4.863 1.00 97.38 88 LEU A N 1
ATOM 646 C CA . LEU A 1 88 ? 2.505 -3.059 -6.110 1.00 97.38 88 LEU A CA 1
ATOM 647 C C . LEU A 1 88 ? 3.969 -2.767 -6.441 1.00 97.38 88 LEU A C 1
ATOM 649 O O . LEU A 1 88 ? 4.241 -2.313 -7.555 1.00 97.38 88 LEU A O 1
ATOM 653 N N . ASP A 1 89 ? 4.893 -3.011 -5.511 1.00 96.94 89 ASP A N 1
ATOM 654 C CA . ASP A 1 89 ? 6.315 -2.815 -5.761 1.00 96.94 89 ASP A CA 1
ATOM 655 C C . ASP A 1 89 ? 6.778 -3.712 -6.929 1.00 96.94 89 ASP A C 1
ATOM 657 O O . ASP A 1 89 ? 6.608 -4.934 -6.861 1.00 96.94 89 ASP A O 1
ATOM 661 N N . PRO A 1 90 ? 7.377 -3.154 -8.001 1.00 96.00 90 PRO A N 1
ATOM 662 C CA . PRO A 1 90 ? 7.866 -3.937 -9.140 1.00 96.00 90 PRO A CA 1
ATOM 663 C C . PRO A 1 90 ? 8.888 -5.019 -8.765 1.00 96.00 90 PRO A C 1
ATOM 665 O O . PRO A 1 90 ? 9.063 -5.993 -9.495 1.00 96.00 90 PRO A O 1
ATOM 668 N N . SER A 1 91 ? 9.569 -4.843 -7.638 1.00 97.25 91 SER A N 1
ATOM 669 C CA . SER A 1 91 ? 10.553 -5.769 -7.093 1.00 97.25 91 SER A CA 1
ATOM 670 C C . SER A 1 91 ? 9.913 -6.987 -6.422 1.00 97.25 91 SER A C 1
ATOM 672 O O . SER A 1 91 ? 10.566 -8.021 -6.258 1.00 97.25 91 SER A O 1
ATOM 674 N N . ASN A 1 92 ? 8.634 -6.898 -6.049 1.00 97.62 92 ASN A N 1
ATOM 675 C CA . ASN A 1 92 ? 7.884 -7.983 -5.437 1.00 97.62 92 ASN A CA 1
ATOM 676 C C . ASN A 1 92 ? 7.303 -8.924 -6.503 1.00 97.62 92 ASN A C 1
ATOM 678 O O . ASN A 1 92 ? 6.124 -8.879 -6.844 1.00 97.62 92 ASN A O 1
ATOM 682 N N . GLN A 1 93 ? 8.136 -9.837 -6.998 1.00 95.31 93 GLN A N 1
ATOM 683 C CA . GLN A 1 93 ? 7.754 -10.787 -8.054 1.00 95.31 93 GLN A CA 1
ATOM 684 C C . GLN A 1 93 ? 6.750 -11.863 -7.601 1.00 95.31 93 GLN A C 1
ATOM 686 O O . GLN A 1 93 ? 6.248 -12.624 -8.425 1.00 95.31 93 GLN A O 1
ATOM 691 N N . THR A 1 94 ? 6.481 -11.962 -6.296 1.00 95.12 94 THR A N 1
ATOM 692 C CA . THR A 1 94 ? 5.592 -12.989 -5.726 1.00 95.12 94 THR A CA 1
ATOM 693 C C . THR A 1 94 ? 4.142 -12.535 -5.599 1.00 95.12 94 THR A C 1
ATOM 695 O O . THR A 1 94 ? 3.253 -13.374 -5.465 1.00 95.12 94 THR A O 1
ATOM 698 N N . ALA A 1 95 ? 3.892 -11.226 -5.627 1.00 95.44 95 ALA A N 1
ATOM 699 C CA . ALA A 1 95 ? 2.555 -10.662 -5.519 1.00 95.44 95 ALA A CA 1
ATOM 700 C C . ALA A 1 95 ? 1.962 -10.375 -6.900 1.00 95.44 95 ALA A C 1
ATOM 702 O O . ALA A 1 95 ? 2.675 -10.046 -7.848 1.00 95.44 95 ALA A O 1
ATOM 703 N N . THR A 1 96 ? 0.635 -10.456 -7.013 1.00 94.44 96 THR A N 1
ATOM 704 C CA . THR A 1 96 ? -0.059 -10.016 -8.224 1.00 94.44 96 THR A CA 1
ATOM 705 C C . THR A 1 96 ? -0.665 -8.629 -8.031 1.00 94.44 96 THR A C 1
ATOM 707 O O . THR A 1 96 ? -1.100 -8.254 -6.939 1.00 94.44 96 THR A O 1
ATOM 710 N N . ARG A 1 97 ? -0.765 -7.861 -9.123 1.00 94.62 97 ARG A N 1
ATOM 711 C CA . ARG A 1 97 ? -1.454 -6.558 -9.117 1.00 94.62 97 ARG A CA 1
ATOM 712 C C . ARG A 1 97 ? -2.926 -6.697 -8.727 1.00 94.62 97 ARG A C 1
ATOM 714 O O . ARG A 1 97 ? -3.471 -5.817 -8.064 1.00 94.62 97 ARG A O 1
ATOM 721 N N . ARG A 1 98 ? -3.546 -7.825 -9.084 1.00 94.81 98 ARG A N 1
ATOM 722 C CA . ARG A 1 98 ? -4.914 -8.177 -8.695 1.00 94.81 98 ARG A CA 1
ATOM 723 C C . ARG A 1 98 ? -5.071 -8.280 -7.178 1.00 94.81 98 ARG A C 1
ATOM 725 O O . ARG A 1 98 ? -6.059 -7.773 -6.654 1.00 94.81 98 ARG A O 1
ATOM 732 N N . ASP A 1 99 ? -4.106 -8.875 -6.477 1.00 95.75 99 ASP A N 1
ATOM 733 C CA . ASP A 1 99 ? -4.141 -8.972 -5.011 1.00 95.75 99 ASP A CA 1
ATOM 734 C C . ASP A 1 99 ? -4.052 -7.587 -4.363 1.00 95.75 99 ASP A C 1
ATOM 736 O O . ASP A 1 99 ? -4.794 -7.281 -3.429 1.00 95.75 99 ASP A O 1
ATOM 740 N N . ALA A 1 100 ? -3.185 -6.717 -4.889 1.00 96.94 100 ALA A N 1
ATOM 741 C CA . ALA A 1 100 ? -3.105 -5.336 -4.428 1.00 96.94 100 ALA A CA 1
ATOM 742 C C . ALA A 1 100 ? -4.410 -4.566 -4.686 1.00 96.94 100 ALA A C 1
ATOM 744 O O . ALA A 1 100 ? -4.888 -3.850 -3.809 1.00 96.94 100 ALA A O 1
ATOM 745 N N . ALA A 1 101 ? -5.020 -4.739 -5.864 1.00 96.88 101 ALA A N 1
ATOM 746 C CA . ALA A 1 101 ? -6.302 -4.119 -6.189 1.00 96.88 101 ALA A CA 1
ATOM 747 C C . ALA A 1 101 ? -7.417 -4.574 -5.234 1.00 96.88 101 ALA A C 1
ATOM 749 O O . ALA A 1 101 ? -8.187 -3.736 -4.771 1.00 96.88 101 ALA A O 1
ATOM 750 N N . ALA A 1 102 ? -7.462 -5.862 -4.876 1.00 96.69 102 ALA A N 1
ATOM 751 C CA . ALA A 1 102 ? -8.431 -6.386 -3.915 1.00 96.69 102 ALA A CA 1
ATOM 752 C C . ALA A 1 102 ? -8.275 -5.753 -2.520 1.00 96.69 102 ALA A C 1
ATOM 754 O O . ALA A 1 102 ? -9.271 -5.388 -1.894 1.00 96.69 102 ALA A O 1
ATOM 755 N N . LEU A 1 103 ? -7.036 -5.567 -2.050 1.00 97.56 103 LEU A N 1
ATOM 756 C CA . LEU A 1 103 ? -6.759 -4.875 -0.786 1.00 97.56 103 LEU A CA 1
ATOM 757 C C . LEU A 1 103 ? -7.184 -3.399 -0.827 1.00 97.56 103 LEU A C 1
ATOM 759 O O . LEU A 1 103 ? -7.802 -2.913 0.119 1.00 97.56 103 LEU A O 1
ATOM 763 N N . LEU A 1 104 ? -6.906 -2.695 -1.930 1.00 97.81 104 LEU A N 1
ATOM 764 C CA . LEU A 1 104 ? -7.321 -1.299 -2.113 1.00 97.81 104 LEU A CA 1
ATOM 765 C C . LEU A 1 104 ? -8.842 -1.155 -2.184 1.00 97.81 104 LEU A C 1
ATOM 767 O O . LEU A 1 104 ? -9.389 -0.223 -1.600 1.00 97.81 104 LEU A O 1
ATOM 771 N N . ASP A 1 105 ? -9.532 -2.068 -2.868 1.00 96.75 105 ASP A N 1
ATOM 772 C CA . ASP A 1 105 ? -10.994 -2.081 -2.918 1.00 96.75 105 ASP A CA 1
ATOM 773 C C . ASP A 1 105 ? -11.578 -2.310 -1.509 1.00 96.75 105 ASP A C 1
ATOM 775 O O . ASP A 1 105 ? -12.503 -1.603 -1.109 1.00 96.75 105 ASP A O 1
ATOM 779 N N . GLY A 1 106 ? -10.998 -3.221 -0.716 1.00 95.31 106 GLY A N 1
ATOM 780 C CA . GLY A 1 106 ? -11.365 -3.415 0.692 1.00 95.31 106 GLY A CA 1
ATOM 781 C C . GLY A 1 106 ? -11.171 -2.153 1.539 1.00 95.31 106 GLY A C 1
ATOM 782 O O . GLY A 1 106 ? -12.091 -1.733 2.239 1.00 95.31 106 GLY A O 1
ATOM 783 N N . TYR A 1 107 ? -10.015 -1.498 1.407 1.00 96.06 107 TYR A N 1
ATOM 784 C CA . TYR A 1 107 ? -9.702 -0.244 2.098 1.00 96.06 107 TYR A CA 1
ATOM 785 C C . TYR A 1 107 ? -10.682 0.888 1.747 1.00 96.06 107 TYR A C 1
ATOM 787 O O . TYR A 1 107 ? -11.174 1.598 2.622 1.00 96.06 107 TYR A O 1
ATOM 795 N N . LEU A 1 108 ? -11.014 1.042 0.461 1.00 95.81 108 LEU A N 1
ATOM 796 C CA . LEU A 1 108 ? -11.912 2.094 -0.031 1.00 95.81 108 LEU A CA 1
ATOM 797 C C . LEU A 1 108 ? -13.382 1.879 0.361 1.00 95.81 108 LEU A C 1
ATOM 799 O O . LEU A 1 108 ? -14.127 2.863 0.475 1.00 95.81 108 LEU A O 1
ATOM 803 N N . ASN A 1 109 ? -13.778 0.618 0.553 1.00 95.00 109 ASN A N 1
ATOM 804 C CA . ASN A 1 109 ? -15.121 0.213 0.966 1.00 95.00 109 ASN A CA 1
ATOM 805 C C . ASN A 1 109 ? -15.325 0.245 2.490 1.00 95.00 109 ASN A C 1
ATOM 807 O O . ASN A 1 109 ? -16.459 0.092 2.945 1.00 95.00 109 ASN A O 1
ATOM 811 N N . GLY A 1 110 ? -14.263 0.450 3.277 1.00 87.62 110 GLY A N 1
ATOM 812 C CA . GLY A 1 110 ? -14.365 0.627 4.723 1.00 87.62 110 GLY A CA 1
ATOM 813 C C . GLY A 1 110 ? -15.230 1.837 5.095 1.00 87.62 110 GLY A C 1
ATOM 814 O O . GLY A 1 110 ? -15.188 2.878 4.438 1.00 87.62 1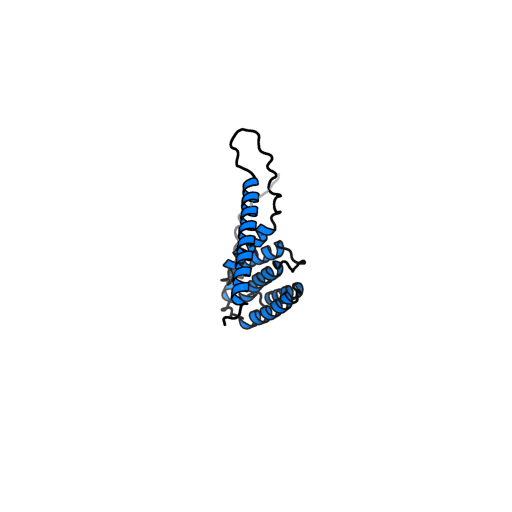10 GLY A O 1
ATOM 815 N N . SER A 1 111 ? -16.024 1.703 6.162 1.00 74.38 111 SER A N 1
ATOM 816 C CA . SER A 1 111 ? -16.907 2.766 6.669 1.00 74.38 111 SER A CA 1
ATOM 817 C C . SER A 1 111 ? -16.190 3.807 7.534 1.00 74.38 111 SER A C 1
ATOM 819 O O . SER A 1 111 ? -16.788 4.823 7.882 1.00 74.38 111 SER A O 1
ATOM 821 N N . ALA A 1 112 ? -14.935 3.552 7.910 1.00 80.69 112 ALA A N 1
ATOM 822 C CA . ALA A 1 112 ? -14.123 4.481 8.683 1.00 80.69 112 ALA A CA 1
ATOM 823 C C . ALA A 1 112 ? -13.624 5.647 7.812 1.00 80.69 112 ALA A C 1
ATOM 825 O O . ALA A 1 112 ? -13.462 5.526 6.595 1.00 80.69 112 ALA A O 1
ATOM 826 N N . VAL A 1 113 ? -13.350 6.788 8.447 1.00 76.62 113 VAL A N 1
ATOM 827 C CA . VAL A 1 113 ? -12.589 7.863 7.803 1.00 76.62 113 VAL A CA 1
ATOM 828 C C . VAL A 1 113 ? -11.166 7.349 7.606 1.00 76.62 113 VAL A C 1
ATOM 830 O O . VAL A 1 113 ? -10.470 7.086 8.579 1.00 76.62 113 VAL A O 1
ATOM 833 N N . VAL A 1 114 ? -10.766 7.169 6.349 1.00 84.50 114 VAL A N 1
ATOM 834 C CA . VAL A 1 114 ? -9.464 6.601 5.979 1.00 84.50 114 VAL A CA 1
ATOM 835 C C . VAL A 1 114 ? -8.491 7.682 5.520 1.00 84.50 114 VAL A C 1
ATOM 837 O O . VAL A 1 114 ? -8.851 8.552 4.718 1.00 84.50 114 VAL A O 1
ATOM 840 N N . THR A 1 115 ? -7.249 7.609 5.994 1.00 90.00 115 THR A N 1
ATOM 841 C CA . THR A 1 115 ? -6.234 8.659 5.809 1.00 90.00 115 THR A CA 1
ATOM 842 C C . THR A 1 115 ? -5.781 8.764 4.353 1.00 90.00 115 THR A C 1
ATOM 844 O O . THR A 1 115 ? -5.612 9.854 3.805 1.00 90.00 115 THR A O 1
ATOM 847 N N . HIS A 1 116 ? -5.637 7.625 3.676 1.00 95.25 116 HIS A N 1
ATOM 848 C CA . HIS A 1 116 ? -5.011 7.530 2.359 1.00 95.25 116 HIS A CA 1
ATOM 849 C C . HIS A 1 116 ? -6.015 7.339 1.215 1.00 95.25 116 HIS A C 1
ATOM 851 O O . HIS A 1 116 ? -5.662 6.812 0.159 1.00 95.25 116 HIS A O 1
ATOM 857 N N . ARG A 1 117 ? -7.269 7.800 1.365 1.00 95.00 117 ARG A N 1
ATOM 858 C CA . ARG A 1 117 ? -8.334 7.590 0.357 1.00 95.00 117 ARG A CA 1
ATOM 859 C C . ARG A 1 117 ? -7.930 8.025 -1.057 1.00 95.00 117 ARG A C 1
ATOM 861 O O . ARG A 1 117 ? -8.155 7.297 -2.023 1.00 95.00 117 ARG A O 1
ATOM 868 N N . GLY A 1 118 ? -7.331 9.212 -1.182 1.00 96.31 118 GLY A N 1
ATOM 869 C CA . GLY A 1 118 ? -6.898 9.763 -2.471 1.00 96.31 118 GLY A CA 1
ATOM 870 C C . GLY A 1 118 ? -5.786 8.938 -3.125 1.00 96.31 118 GLY A C 1
ATOM 871 O O . GLY A 1 118 ? -5.877 8.608 -4.309 1.00 96.31 118 GLY A O 1
ATOM 872 N N . ALA A 1 119 ? -4.779 8.545 -2.340 1.00 97.69 119 ALA A N 1
ATOM 873 C CA . ALA A 1 119 ? -3.683 7.697 -2.802 1.00 97.69 119 ALA A CA 1
ATOM 874 C C . ALA A 1 119 ? -4.184 6.301 -3.202 1.00 97.69 119 ALA A C 1
ATOM 876 O O . ALA A 1 119 ? -3.842 5.814 -4.277 1.00 97.69 119 ALA A O 1
ATOM 877 N N . ALA A 1 120 ? -5.067 5.696 -2.403 1.00 97.69 120 ALA A N 1
ATOM 878 C CA . ALA A 1 120 ? -5.661 4.395 -2.695 1.00 97.69 120 ALA A CA 1
ATOM 879 C C . ALA A 1 120 ? -6.438 4.393 -4.025 1.00 97.69 120 ALA A C 1
ATOM 881 O O . ALA A 1 120 ? -6.270 3.484 -4.839 1.00 97.69 120 ALA A O 1
ATOM 882 N N . LEU A 1 121 ? -7.225 5.441 -4.306 1.00 97.44 121 LEU A N 1
ATOM 883 C CA . LEU A 1 121 ? -7.916 5.594 -5.594 1.00 97.44 121 LEU A CA 1
ATOM 884 C C . LEU A 1 121 ? -6.942 5.693 -6.775 1.00 97.44 121 LEU A C 1
ATOM 886 O O . LEU A 1 121 ? -7.194 5.096 -7.826 1.00 97.44 121 LEU A O 1
ATOM 890 N N . ALA A 1 122 ? -5.851 6.445 -6.624 1.00 97.75 122 ALA A N 1
ATOM 891 C CA . ALA A 1 122 ? -4.831 6.568 -7.660 1.00 97.75 122 ALA A CA 1
ATOM 892 C C . ALA A 1 122 ? -4.135 5.221 -7.915 1.00 97.75 122 ALA A C 1
ATOM 894 O O . ALA A 1 122 ? -4.108 4.757 -9.055 1.00 97.75 122 ALA A O 1
ATOM 895 N N . LEU A 1 123 ? -3.664 4.552 -6.858 1.00 97.56 123 LEU A N 1
ATOM 896 C CA . LEU A 1 123 ? -3.008 3.243 -6.941 1.00 97.56 123 LEU A CA 1
ATOM 897 C C . LEU A 1 123 ? -3.916 2.181 -7.563 1.00 97.56 123 LEU A C 1
ATOM 899 O O . LEU A 1 123 ? -3.471 1.421 -8.420 1.00 97.56 123 LEU A O 1
ATOM 903 N N . ARG A 1 124 ? -5.211 2.181 -7.228 1.00 96.88 124 ARG A N 1
ATOM 904 C CA . ARG A 1 124 ? -6.193 1.259 -7.816 1.00 96.88 124 ARG A CA 1
ATOM 905 C C . ARG A 1 124 ? -6.324 1.459 -9.329 1.00 96.88 124 ARG A C 1
ATOM 907 O O . ARG A 1 124 ? -6.392 0.488 -10.080 1.00 96.88 124 ARG A O 1
ATOM 914 N N . ARG A 1 125 ? -6.329 2.712 -9.803 1.00 96.00 125 ARG A N 1
ATOM 915 C CA . ARG A 1 125 ? -6.342 3.018 -11.246 1.00 96.00 125 ARG A CA 1
ATOM 916 C C . ARG A 1 125 ? -5.048 2.575 -11.925 1.00 96.00 125 ARG A C 1
ATOM 918 O O . ARG A 1 125 ? -5.120 2.032 -13.023 1.00 96.00 125 ARG A O 1
ATOM 925 N N . PHE A 1 126 ? -3.897 2.768 -11.281 1.00 95.06 126 PHE A N 1
ATOM 926 C CA . PHE A 1 126 ? -2.610 2.306 -11.806 1.00 95.06 126 PHE A CA 1
ATOM 927 C C . PHE A 1 126 ? -2.538 0.781 -11.908 1.00 95.06 126 PHE A C 1
ATOM 929 O O . PHE A 1 126 ? -2.138 0.270 -12.952 1.00 95.06 126 PHE A O 1
ATOM 936 N N . ALA A 1 127 ? -2.987 0.059 -10.878 1.00 93.12 127 ALA A N 1
ATOM 937 C CA . ALA A 1 127 ? -3.069 -1.400 -10.896 1.00 93.12 127 ALA A CA 1
ATOM 938 C C . ALA A 1 127 ? -3.926 -1.891 -12.077 1.00 93.12 127 ALA A C 1
ATOM 940 O O . ALA A 1 127 ? -3.466 -2.698 -12.881 1.00 93.12 127 ALA A O 1
ATOM 941 N N . ALA A 1 128 ? -5.119 -1.311 -12.257 1.00 90.94 128 ALA A N 1
ATOM 942 C CA . ALA A 1 128 ? -6.021 -1.659 -13.356 1.00 90.94 128 ALA A CA 1
ATOM 943 C C . ALA A 1 128 ? -5.477 -1.288 -14.749 1.00 90.94 128 ALA A C 1
ATOM 945 O O . ALA A 1 128 ? -5.737 -1.989 -15.727 1.00 90.94 128 ALA A O 1
ATOM 946 N N . ALA A 1 129 ? -4.749 -0.174 -14.866 1.00 89.94 129 ALA A N 1
ATOM 947 C CA . ALA A 1 129 ? -4.149 0.250 -16.128 1.00 89.94 129 ALA A CA 1
ATOM 948 C C . ALA A 1 129 ? -2.986 -0.658 -16.541 1.00 89.94 129 ALA A C 1
ATOM 950 O O . ALA A 1 129 ? -2.828 -0.934 -17.726 1.00 89.94 129 ALA A O 1
ATOM 951 N N . ALA A 1 130 ? -2.198 -1.133 -15.579 1.00 85.75 130 ALA A N 1
ATOM 952 C CA . ALA A 1 130 ? -1.042 -1.973 -15.852 1.00 85.75 130 ALA A CA 1
ATOM 953 C C . ALA A 1 130 ? -1.391 -3.443 -16.138 1.00 85.75 130 ALA A C 1
ATOM 955 O O . ALA A 1 130 ? -0.600 -4.131 -16.776 1.00 85.75 130 ALA A O 1
ATOM 956 N N . ASP A 1 131 ? -2.566 -3.907 -15.701 1.00 78.62 131 ASP A N 1
ATOM 957 C CA . ASP A 1 131 ? -3.114 -5.216 -16.084 1.00 78.62 131 ASP A CA 1
ATOM 958 C C . ASP A 1 131 ? -3.698 -5.225 -17.500 1.00 78.62 131 ASP A C 1
ATOM 960 O O . ASP A 1 131 ? -3.952 -6.296 -18.059 1.00 78.62 131 ASP A O 1
ATOM 964 N N . ARG A 1 132 ? -3.915 -4.055 -18.121 1.00 77.19 132 ARG A N 1
ATOM 965 C CA . ARG A 1 132 ? -4.257 -4.047 -19.540 1.00 77.19 132 ARG A CA 1
ATOM 966 C C . ARG A 1 132 ? -3.036 -4.548 -20.300 1.00 77.19 132 ARG A C 1
ATOM 968 O O . ARG A 1 132 ? -1.979 -3.921 -20.189 1.00 77.19 132 ARG A O 1
ATOM 975 N N . PRO A 1 133 ? -3.164 -5.615 -21.114 1.00 68.12 133 PRO A N 1
ATOM 976 C CA . PRO A 1 133 ? -2.146 -5.866 -22.113 1.00 68.12 133 PRO A CA 1
ATOM 977 C C . PRO A 1 133 ? -1.995 -4.555 -22.876 1.00 68.12 133 PRO A C 1
ATOM 979 O O . PRO A 1 133 ? -3.006 -3.947 -23.251 1.00 68.12 133 PRO A O 1
ATOM 982 N N . VAL A 1 134 ? -0.757 -4.082 -23.042 1.00 64.31 134 VAL A N 1
ATOM 983 C CA . VAL A 1 134 ? -0.471 -3.065 -24.050 1.00 64.31 134 VAL A CA 1
ATOM 984 C C . VAL A 1 134 ? -1.009 -3.694 -25.318 1.00 64.31 134 VAL A C 1
ATOM 986 O O . VAL A 1 134 ? -0.400 -4.623 -25.846 1.00 64.31 134 VAL A O 1
ATOM 989 N N . ALA A 1 135 ? -2.223 -3.303 -25.719 1.00 56.34 135 ALA A N 1
ATOM 990 C CA . ALA A 1 135 ? -2.761 -3.704 -26.994 1.00 56.34 135 ALA A CA 1
ATOM 991 C C . ALA A 1 135 ? -1.637 -3.341 -27.946 1.00 56.34 135 ALA A C 1
ATOM 993 O O . ALA A 1 135 ? -1.225 -2.176 -27.951 1.00 56.34 135 ALA A O 1
ATOM 994 N N . ALA A 1 136 ? -1.062 -4.345 -28.622 1.00 51.38 136 ALA A N 1
ATOM 995 C CA . ALA A 1 136 ? -0.161 -4.091 -29.728 1.00 51.38 136 ALA A CA 1
ATOM 996 C C . ALA A 1 136 ? -0.860 -2.989 -30.508 1.00 51.38 136 ALA A C 1
ATOM 998 O O . ALA A 1 136 ? -2.015 -3.195 -30.902 1.00 51.38 136 ALA A O 1
ATOM 999 N N . ALA A 1 137 ? -0.256 -1.790 -30.515 1.00 50.56 137 ALA A N 1
ATOM 1000 C CA . ALA A 1 137 ? -0.881 -0.599 -31.069 1.00 50.56 137 ALA A CA 1
ATOM 1001 C C . ALA A 1 137 ? -1.516 -1.052 -32.376 1.00 50.56 137 ALA A C 1
ATOM 1003 O O . ALA A 1 137 ? -0.796 -1.720 -33.125 1.00 50.56 137 ALA A O 1
ATOM 1004 N N . PRO A 1 138 ? -2.837 -0.865 -32.574 1.00 46.00 138 PRO A N 1
ATOM 1005 C CA . PRO A 1 138 ? -3.533 -1.530 -33.657 1.00 46.00 138 PRO A CA 1
ATOM 1006 C C . PRO A 1 138 ? -2.707 -1.297 -34.910 1.00 46.00 138 PRO A C 1
ATOM 1008 O O . PRO A 1 138 ? -2.515 -0.151 -35.322 1.00 46.00 138 PRO A O 1
ATOM 1011 N N . THR A 1 139 ? -2.140 -2.371 -35.463 1.00 48.03 139 THR A N 1
ATOM 1012 C CA . THR A 1 139 ? -1.658 -2.371 -36.832 1.00 48.03 139 THR A CA 1
ATOM 1013 C C . THR A 1 139 ? -2.919 -2.129 -37.630 1.00 48.03 139 THR A C 1
ATOM 1015 O O . THR A 1 139 ? -3.704 -3.039 -37.887 1.00 48.03 139 THR A O 1
ATOM 1018 N N . ALA A 1 140 ? -3.203 -0.846 -37.843 1.00 48.84 140 ALA A N 1
ATOM 1019 C CA . ALA A 1 140 ? -4.442 -0.365 -38.398 1.00 48.84 140 ALA A CA 1
ATOM 1020 C C . ALA A 1 140 ? -4.602 -1.028 -39.760 1.00 48.84 140 ALA A C 1
ATOM 1022 O O . ALA A 1 140 ? -3.937 -0.661 -40.722 1.00 48.84 140 ALA A O 1
ATOM 1023 N N . THR A 1 141 ? -5.456 -2.045 -39.823 1.00 53.12 141 THR A N 1
ATOM 1024 C CA . THR A 1 141 ? -6.039 -2.492 -41.078 1.00 53.12 141 THR A CA 1
ATOM 1025 C C . THR A 1 141 ? -7.204 -1.534 -41.305 1.00 53.12 141 THR A C 1
ATOM 1027 O O . THR A 1 141 ? -8.175 -1.599 -40.547 1.00 53.12 141 THR A O 1
ATOM 1030 N N . PRO A 1 142 ? -7.105 -0.567 -42.234 1.00 45.62 142 PRO A N 1
ATOM 1031 C CA . PRO A 1 142 ? -8.150 0.429 -42.395 1.00 45.62 142 PRO A CA 1
ATOM 1032 C C . PRO A 1 142 ? -9.371 -0.215 -43.066 1.00 45.62 142 PRO A C 1
ATOM 1034 O O . PRO A 1 142 ? -9.197 -1.011 -43.995 1.00 45.62 142 PRO A O 1
ATOM 1037 N N . PRO A 1 143 ? -10.607 0.143 -42.674 1.00 44.00 143 PRO A N 1
ATOM 1038 C CA . PRO A 1 143 ? -11.771 -0.138 -43.496 1.00 44.00 143 PRO A CA 1
ATOM 1039 C C . PRO A 1 143 ? -11.645 0.666 -44.794 1.00 44.00 143 PRO A C 1
ATOM 1041 O O . PRO A 1 143 ? -11.419 1.877 -44.788 1.00 44.00 143 PRO A O 1
ATOM 1044 N N . ALA A 1 144 ? -11.758 -0.023 -45.924 1.00 52.84 144 ALA A N 1
ATOM 1045 C CA . ALA A 1 144 ? -11.763 0.592 -47.237 1.00 52.84 144 ALA A CA 1
ATOM 1046 C C . ALA A 1 144 ? -12.994 1.497 -47.379 1.00 52.84 144 ALA A C 1
ATOM 1048 O O . ALA A 1 144 ? -14.071 0.978 -47.634 1.00 52.84 144 ALA A O 1
ATOM 1049 N N . THR A 1 145 ? -12.851 2.818 -47.213 1.00 47.16 145 THR A N 1
ATOM 1050 C CA . THR A 1 145 ? -13.540 3.864 -48.002 1.00 47.16 145 THR A CA 1
ATOM 1051 C C . THR A 1 145 ? -12.880 5.239 -47.758 1.00 47.16 145 THR A C 1
ATOM 1053 O O . THR A 1 145 ? -12.953 5.794 -46.671 1.00 47.16 145 THR A O 1
ATOM 1056 N N . ALA A 1 146 ? -12.215 5.741 -48.803 1.00 48.53 146 ALA A N 1
ATOM 1057 C CA . ALA A 1 146 ? -11.897 7.128 -49.180 1.00 48.53 146 ALA A CA 1
ATOM 1058 C C . ALA A 1 146 ? -11.631 8.250 -48.130 1.00 48.53 146 ALA A C 1
ATOM 1060 O O . ALA A 1 146 ? -12.543 8.808 -47.532 1.00 48.53 146 ALA A O 1
ATOM 1061 N N . ALA A 1 147 ? -10.370 8.717 -48.167 1.00 48.41 147 ALA A N 1
ATOM 1062 C CA . ALA A 1 147 ? -9.920 10.123 -48.234 1.00 48.41 147 ALA A CA 1
ATOM 1063 C C . ALA A 1 147 ? -9.877 11.017 -46.968 1.00 48.41 147 ALA A C 1
ATOM 1065 O O . ALA A 1 147 ? -10.714 11.893 -46.782 1.00 48.41 147 ALA A O 1
ATOM 1066 N N . ALA A 1 148 ? -8.760 10.927 -46.229 1.00 46.50 148 ALA A N 1
ATOM 1067 C CA . ALA A 1 148 ? -7.854 12.057 -45.942 1.00 46.50 148 ALA A CA 1
ATOM 1068 C C . ALA A 1 148 ? -6.488 11.511 -45.447 1.00 46.50 148 ALA A C 1
ATOM 1070 O O . ALA A 1 148 ? -6.470 10.720 -44.503 1.00 46.50 148 ALA A O 1
ATOM 1071 N N . PRO A 1 149 ? -5.342 11.866 -46.061 1.00 46.56 149 PRO A N 1
ATOM 1072 C CA . PRO A 1 149 ? -4.038 11.370 -45.628 1.00 46.56 149 PRO A CA 1
ATOM 1073 C C . PRO A 1 149 ? -3.520 12.179 -44.429 1.00 46.56 149 PRO A C 1
ATOM 1075 O O . PRO A 1 149 ? -3.081 13.316 -44.581 1.00 46.56 149 PRO A O 1
ATOM 1078 N N . SER A 1 150 ? -3.528 11.589 -43.232 1.00 48.88 150 SER A N 1
ATOM 1079 C CA . SER A 1 150 ? -2.659 12.053 -42.141 1.00 48.88 150 SER A CA 1
ATOM 1080 C C . SER A 1 150 ? -1.198 11.737 -42.495 1.00 48.88 150 SER A C 1
ATOM 1082 O O . SER A 1 150 ? -0.905 10.581 -42.818 1.00 48.88 150 SER A O 1
ATOM 1084 N N . PRO A 1 151 ? -0.267 12.708 -42.438 1.00 51.22 151 PRO A N 1
ATOM 1085 C CA . PRO A 1 151 ? 1.145 12.446 -42.677 1.00 51.22 151 PRO A CA 1
ATOM 1086 C C . PRO A 1 151 ? 1.716 11.593 -41.536 1.00 51.22 151 PRO A C 1
ATOM 1088 O O . PRO A 1 151 ? 1.619 11.930 -40.359 1.00 51.22 151 PRO A O 1
ATOM 1091 N N . ALA A 1 152 ? 2.259 10.446 -41.926 1.00 58.81 152 ALA A N 1
ATOM 1092 C CA . ALA A 1 152 ? 2.799 9.393 -41.079 1.00 58.81 152 ALA A CA 1
ATOM 1093 C C . ALA A 1 152 ? 4.312 9.657 -40.754 1.00 58.81 152 ALA A C 1
ATOM 1095 O O . ALA A 1 152 ? 4.789 10.769 -40.971 1.00 58.81 152 ALA A O 1
ATOM 1096 N N . PRO A 1 153 ? 5.090 8.683 -40.233 1.00 52.66 153 PRO A N 1
ATOM 1097 C CA . PRO A 1 153 ? 6.182 8.773 -39.232 1.00 52.66 153 PRO A CA 1
ATOM 1098 C C . PRO A 1 153 ? 7.440 9.612 -39.547 1.00 52.66 153 PRO A C 1
ATOM 1100 O O . PRO A 1 153 ? 8.356 9.637 -38.725 1.00 52.66 153 PRO A O 1
ATOM 1103 N N . ALA A 1 154 ? 7.502 10.309 -40.682 1.00 54.81 154 ALA A N 1
ATOM 1104 C CA . ALA A 1 154 ? 8.620 11.184 -41.039 1.00 54.81 154 ALA A CA 1
ATOM 1105 C C . ALA A 1 154 ? 8.765 12.377 -40.071 1.00 54.81 154 ALA A C 1
ATOM 1107 O O . ALA A 1 154 ? 9.882 12.729 -39.692 1.00 54.81 154 ALA A O 1
ATOM 1108 N N . ALA A 1 155 ? 7.642 12.920 -39.582 1.00 56.75 155 ALA A N 1
ATOM 1109 C CA . ALA A 1 155 ? 7.636 14.026 -38.621 1.00 56.75 155 ALA A CA 1
ATOM 1110 C C . ALA A 1 155 ? 8.329 13.656 -37.295 1.00 56.75 155 ALA A C 1
ATOM 1112 O O . ALA A 1 155 ? 9.099 14.443 -36.757 1.00 56.75 155 ALA A O 1
ATOM 1113 N N . ASN A 1 156 ? 8.152 12.417 -36.818 1.00 61.00 156 ASN A N 1
ATOM 1114 C CA . ASN A 1 156 ? 8.812 11.943 -35.599 1.00 61.00 156 ASN A CA 1
ATOM 1115 C C . ASN A 1 156 ? 10.317 11.724 -35.806 1.00 61.00 156 ASN A C 1
ATOM 1117 O O . ASN A 1 156 ? 11.099 11.945 -34.887 1.00 61.00 156 ASN A O 1
ATOM 1121 N N . THR A 1 157 ? 10.756 11.294 -36.993 1.00 69.81 157 THR A N 1
ATOM 1122 C CA . THR A 1 157 ? 12.193 11.160 -37.285 1.00 69.81 157 THR A CA 1
ATOM 1123 C C . THR A 1 157 ? 12.881 12.508 -37.454 1.00 69.81 157 THR A C 1
ATOM 1125 O O . THR A 1 157 ? 14.005 12.662 -36.985 1.00 69.81 157 THR A O 1
ATOM 1128 N N . GLU A 1 158 ? 12.209 13.489 -38.059 1.00 79.00 158 GLU A N 1
ATOM 1129 C CA . GLU A 1 158 ? 12.709 14.864 -38.171 1.00 79.00 158 GLU A CA 1
ATOM 1130 C C . GLU A 1 158 ? 12.793 15.535 -36.799 1.00 79.00 158 GLU A C 1
ATOM 1132 O O . GLU A 1 158 ? 13.798 16.166 -36.480 1.00 79.00 158 GLU A O 1
ATOM 1137 N N . GLU A 1 159 ? 11.791 15.330 -35.943 1.00 74.81 159 GLU A N 1
ATOM 1138 C CA . GLU A 1 159 ? 11.788 15.861 -34.582 1.00 74.81 159 GLU A CA 1
ATOM 1139 C C . GLU A 1 159 ? 12.854 15.186 -33.705 1.00 74.81 159 GLU A C 1
ATOM 1141 O O . GLU A 1 159 ? 13.611 15.869 -33.017 1.00 74.81 159 GLU A O 1
ATOM 1146 N N . VAL A 1 160 ? 13.028 13.863 -33.803 1.00 78.12 160 VAL A N 1
ATOM 1147 C CA . VAL A 1 160 ? 14.130 13.150 -33.129 1.00 78.12 160 VAL A CA 1
ATOM 1148 C C . VAL A 1 160 ? 15.497 13.614 -33.639 1.00 78.12 160 VAL A C 1
ATOM 1150 O O . VAL A 1 160 ? 16.433 13.737 -32.848 1.00 78.12 160 VAL A O 1
ATOM 1153 N N . GLN A 1 161 ? 15.638 13.879 -34.938 1.00 85.62 161 GLN A N 1
ATOM 1154 C CA . GLN A 1 161 ? 16.889 14.370 -35.511 1.00 85.62 161 GLN A CA 1
ATOM 1155 C C . GLN A 1 161 ? 17.194 15.797 -35.041 1.00 85.62 161 GLN A C 1
ATOM 1157 O O . GLN A 1 161 ? 18.307 16.068 -34.591 1.00 85.62 161 GLN A O 1
ATOM 1162 N N . ARG A 1 162 ? 16.186 16.674 -35.024 1.00 90.31 162 ARG A N 1
ATOM 1163 C CA . ARG A 1 162 ? 16.292 18.030 -34.480 1.00 90.31 162 ARG A CA 1
ATOM 1164 C C . ARG A 1 162 ? 16.685 18.019 -33.002 1.00 90.31 162 ARG A C 1
ATOM 1166 O O . ARG A 1 162 ? 17.594 18.742 -32.607 1.00 90.31 162 ARG A O 1
ATOM 1173 N N . LEU A 1 163 ? 16.059 17.166 -32.192 1.00 88.75 163 LEU A N 1
ATOM 1174 C CA . LEU A 1 163 ? 16.381 17.034 -30.767 1.00 88.75 163 LEU A CA 1
ATOM 1175 C C . LEU A 1 163 ? 17.815 16.525 -30.542 1.00 88.75 163 LEU A C 1
ATOM 1177 O O . LEU A 1 163 ? 18.490 16.962 -29.609 1.00 88.75 163 LEU A O 1
ATOM 1181 N N . LYS A 1 164 ? 18.320 15.640 -31.411 1.00 89.19 164 LYS A N 1
ATOM 1182 C CA . LYS A 1 164 ? 19.724 15.195 -31.377 1.00 89.19 164 LYS A CA 1
ATOM 1183 C C . LYS A 1 164 ? 20.698 16.320 -31.724 1.00 89.19 164 LYS A C 1
ATOM 1185 O O . LYS A 1 164 ? 21.743 16.431 -31.084 1.00 89.19 164 LYS A O 1
ATOM 1190 N N . GLU A 1 165 ? 20.367 17.151 -32.706 1.00 93.94 165 GLU A N 1
ATOM 1191 C CA . GLU A 1 165 ? 21.178 18.311 -33.088 1.00 93.94 165 GLU A CA 1
ATOM 1192 C C . GLU A 1 165 ? 21.191 19.381 -31.988 1.00 93.94 165 GLU A C 1
ATOM 1194 O O . GLU A 1 165 ? 22.254 19.911 -31.655 1.00 93.94 165 GLU A O 1
ATOM 1199 N N . GLU A 1 166 ? 20.043 19.642 -31.357 1.00 91.44 166 GLU A N 1
ATOM 1200 C CA . GLU A 1 166 ? 19.937 20.548 -30.208 1.00 91.44 166 GLU A CA 1
ATOM 1201 C C . GLU A 1 166 ? 20.759 20.038 -29.007 1.00 91.44 166 GLU A C 1
ATOM 1203 O O . GLU A 1 166 ? 21.506 20.814 -28.404 1.00 91.44 166 GLU A O 1
ATOM 1208 N N . LEU A 1 167 ? 20.735 18.729 -28.719 1.00 91.44 167 LEU A N 1
ATOM 1209 C CA . LEU A 1 167 ? 21.587 18.108 -27.692 1.00 91.44 167 LEU A CA 1
ATOM 1210 C C . LEU A 1 167 ? 23.083 18.224 -28.008 1.00 91.44 167 LEU A C 1
ATOM 1212 O O . LEU A 1 167 ? 23.880 18.558 -27.128 1.00 91.44 167 LEU A O 1
ATOM 1216 N N . ALA A 1 168 ? 23.484 17.960 -29.253 1.00 92.25 168 ALA A N 1
ATOM 1217 C CA . ALA A 1 168 ? 24.881 18.071 -29.667 1.00 92.25 168 ALA A CA 1
ATOM 1218 C C . ALA A 1 168 ? 25.393 19.514 -29.538 1.00 92.25 168 ALA A C 1
ATOM 1220 O O . ALA A 1 168 ? 26.501 19.744 -29.046 1.00 92.25 168 ALA A O 1
ATOM 1221 N N . LYS A 1 169 ? 24.563 20.493 -29.914 1.00 94.00 169 LYS A N 1
ATOM 1222 C CA . LYS A 1 169 ? 24.870 21.918 -29.775 1.00 94.00 169 LYS A CA 1
ATOM 1223 C C . LYS A 1 169 ? 25.009 22.333 -28.308 1.00 94.00 169 LYS A C 1
ATOM 1225 O O . LYS A 1 169 ? 25.989 22.992 -27.964 1.00 94.00 169 LYS A O 1
ATOM 1230 N N . ALA A 1 170 ? 24.085 21.911 -27.444 1.00 90.38 170 ALA A N 1
ATOM 1231 C CA . ALA A 1 170 ? 24.142 22.205 -26.012 1.00 90.38 170 ALA A CA 1
ATOM 1232 C C . ALA A 1 170 ? 25.395 21.604 -25.350 1.00 90.38 170 ALA A C 1
ATOM 1234 O O . ALA A 1 170 ? 26.075 22.280 -24.577 1.00 90.38 170 ALA A O 1
ATOM 1235 N N . ASN A 1 171 ? 25.764 20.372 -25.710 1.00 89.12 171 ASN A N 1
ATOM 1236 C CA . ASN A 1 171 ? 26.988 19.738 -25.215 1.00 89.12 171 ASN A CA 1
ATOM 1237 C C . ASN A 1 171 ? 28.257 20.479 -25.662 1.00 89.12 171 ASN A C 1
ATOM 1239 O O . ASN A 1 171 ? 29.173 20.671 -24.862 1.00 89.12 171 ASN A O 1
ATOM 1243 N N . ALA A 1 172 ? 28.312 20.951 -26.911 1.00 93.81 172 ALA A N 1
ATOM 1244 C CA . ALA A 1 172 ? 29.438 21.751 -27.392 1.00 93.81 172 ALA A CA 1
ATOM 1245 C C . ALA A 1 172 ? 29.567 23.092 -26.643 1.00 93.81 172 ALA A C 1
ATOM 1247 O O . ALA A 1 172 ? 30.676 23.574 -26.395 1.00 93.81 172 ALA A O 1
ATOM 1248 N N . GLU A 1 173 ? 28.443 23.694 -26.254 1.00 90.94 173 GLU A N 1
ATOM 1249 C CA . GLU A 1 173 ? 28.424 24.935 -25.481 1.00 90.94 173 GLU A CA 1
ATOM 1250 C C . GLU A 1 173 ? 28.861 24.719 -24.026 1.00 90.94 173 GLU A C 1
ATOM 1252 O O . GLU A 1 173 ? 29.668 25.500 -23.513 1.00 90.94 173 GLU A O 1
ATOM 1257 N N . LEU A 1 174 ? 28.444 23.613 -23.399 1.00 90.38 174 LEU A N 1
ATOM 1258 C CA . LEU A 1 174 ? 28.936 23.206 -22.080 1.00 90.38 174 LEU A CA 1
ATOM 1259 C C . LEU A 1 174 ? 30.452 22.998 -22.073 1.00 90.38 174 LEU A C 1
ATOM 1261 O O . LEU A 1 174 ? 31.126 23.511 -21.182 1.00 90.38 174 LEU A O 1
ATOM 1265 N N . GLU A 1 175 ? 31.012 22.327 -23.080 1.00 88.94 175 GLU A N 1
ATOM 1266 C CA . GLU A 1 175 ? 32.466 22.153 -23.202 1.00 88.94 175 GLU A CA 1
ATOM 1267 C C . GLU A 1 175 ? 33.196 23.489 -23.402 1.00 88.94 175 GLU A C 1
ATOM 1269 O O . GLU A 1 175 ? 34.270 23.724 -22.840 1.00 88.94 175 GLU A O 1
ATOM 1274 N N . ARG A 1 176 ? 32.597 24.433 -24.137 1.00 90.75 176 ARG A N 1
ATOM 1275 C CA . ARG A 1 176 ? 33.160 25.778 -24.311 1.00 90.75 176 ARG A CA 1
ATOM 1276 C C . ARG A 1 176 ? 33.169 26.573 -23.006 1.00 90.75 176 ARG A C 1
ATOM 1278 O O . ARG A 1 176 ? 34.164 27.237 -22.709 1.00 90.75 176 ARG A O 1
ATOM 1285 N N . ILE A 1 177 ? 32.082 26.516 -22.236 1.00 89.31 177 ILE A N 1
ATOM 1286 C CA . ILE A 1 177 ? 31.979 27.151 -20.915 1.00 89.31 177 ILE A CA 1
ATOM 1287 C C . ILE A 1 177 ? 32.964 26.495 -19.951 1.00 89.31 177 ILE A C 1
ATOM 1289 O O . ILE A 1 177 ? 33.722 27.196 -19.286 1.00 89.31 177 ILE A O 1
ATOM 1293 N N . ARG A 1 178 ? 33.027 25.161 -19.937 1.00 86.50 178 ARG A N 1
ATOM 1294 C CA . ARG A 1 178 ? 33.982 24.400 -19.132 1.00 86.50 178 ARG A CA 1
ATOM 1295 C C . ARG A 1 178 ? 35.414 24.824 -19.433 1.00 86.50 178 ARG A C 1
ATOM 1297 O O . ARG A 1 178 ? 36.152 25.123 -18.503 1.00 86.50 178 ARG A O 1
ATOM 1304 N N . LYS A 1 179 ? 35.775 24.950 -20.714 1.00 86.38 179 LYS A N 1
ATOM 1305 C CA . LYS A 1 179 ? 37.102 25.407 -21.145 1.00 86.38 179 LYS A CA 1
ATOM 1306 C C . LYS A 1 179 ? 37.412 26.836 -20.692 1.00 86.38 179 LYS A C 1
ATOM 1308 O O . LYS A 1 179 ? 38.551 27.112 -20.328 1.00 86.38 179 LYS A O 1
ATOM 1313 N N . ARG A 1 180 ? 36.416 27.731 -20.694 1.00 83.25 180 ARG A N 1
ATOM 1314 C CA . ARG A 1 180 ? 36.552 29.098 -20.160 1.00 83.25 180 ARG A CA 1
ATOM 1315 C C . ARG A 1 180 ? 36.732 29.110 -18.643 1.00 83.25 180 ARG A C 1
ATOM 1317 O O . ARG A 1 180 ? 37.556 29.866 -18.157 1.00 83.25 180 ARG A O 1
ATOM 1324 N N . LEU A 1 181 ? 36.004 28.266 -17.914 1.00 80.94 181 LEU A N 1
ATOM 1325 C CA . LEU A 1 181 ? 36.100 28.166 -16.454 1.00 80.94 181 LEU A CA 1
ATOM 1326 C C . LEU A 1 181 ? 37.391 27.479 -15.987 1.00 80.94 181 LEU A C 1
ATOM 1328 O O . LEU A 1 181 ? 37.891 27.787 -14.913 1.00 80.94 181 LEU A O 1
ATOM 1332 N N . SER A 1 182 ? 37.938 26.554 -16.780 1.00 80.38 182 SER A N 1
ATOM 1333 C CA . SER A 1 182 ? 39.199 25.868 -16.476 1.00 80.38 182 SER A CA 1
ATOM 1334 C C . SER A 1 182 ? 40.451 26.666 -16.853 1.00 80.38 182 SER A C 1
ATOM 1336 O O . SER A 1 182 ? 41.556 26.225 -16.547 1.00 80.38 182 SER A O 1
ATOM 1338 N N . GLN A 1 183 ? 40.311 27.802 -17.544 1.00 75.62 183 GLN A N 1
ATOM 1339 C CA . GLN A 1 183 ? 41.418 28.739 -17.721 1.00 75.62 183 GLN A CA 1
ATOM 1340 C C . GLN A 1 183 ? 41.478 29.643 -16.482 1.00 75.62 183 GLN A C 1
ATOM 1342 O O . GLN A 1 183 ? 40.522 30.379 -16.238 1.00 75.62 183 GLN A O 1
ATOM 1347 N N . PRO A 1 184 ? 42.551 29.582 -15.672 1.00 61.06 184 PRO A N 1
ATOM 1348 C CA . PRO A 1 184 ? 42.693 30.477 -14.534 1.00 61.06 184 PRO A CA 1
ATOM 1349 C C . PRO A 1 184 ? 42.822 31.912 -15.056 1.00 61.06 184 PRO A C 1
ATOM 1351 O O . PRO A 1 184 ? 43.622 32.175 -15.956 1.00 61.06 184 PRO A O 1
ATOM 1354 N N . ASN A 1 185 ? 42.011 32.827 -14.520 1.00 62.97 185 ASN A N 1
ATOM 1355 C CA . ASN A 1 185 ? 42.186 34.257 -14.774 1.00 62.97 185 ASN A CA 1
ATOM 1356 C C . ASN A 1 185 ? 43.585 34.673 -14.266 1.00 62.97 185 ASN A C 1
ATOM 1358 O O . ASN A 1 185 ? 43.916 34.295 -13.138 1.00 62.97 185 ASN A O 1
ATOM 1362 N N . PRO A 1 186 ? 44.396 35.392 -15.066 1.00 61.72 186 PRO A N 1
ATOM 1363 C CA . PRO A 1 186 ? 45.646 35.988 -14.599 1.00 61.72 186 PRO A CA 1
ATOM 1364 C C . PRO A 1 186 ? 45.409 37.098 -13.567 1.00 61.72 186 PRO A C 1
ATOM 1366 O O . PRO A 1 1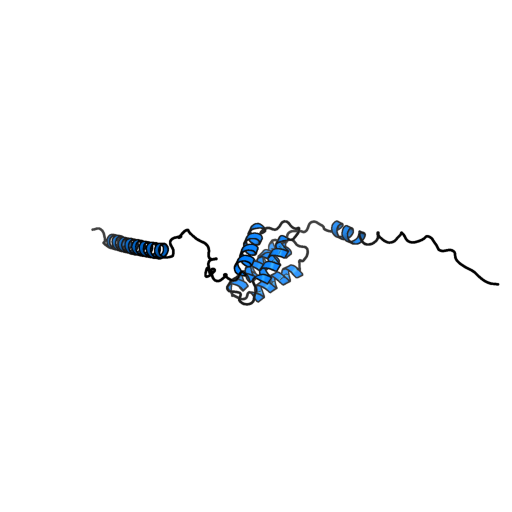86 ? 44.332 37.741 -13.615 1.00 61.72 186 PRO A O 1
#

Foldseek 3Di:
DDDDDDDDDDDDPDDDDPPPPPVVVVVVPPDPADAPVVPLVVLQVVLVVCLVVVNLVVSLVSLCVVCVVVVPHLSNLVSLQVNLVSLPPPSNPPHALVSSLVSLVSSCPDPDDHDCNVVSVVSNVVSVVVPPDPPPPPPDPDDDDDDDDDDDDPVVVVVVVVVVVVVVVVVVVVVVVVVVVPDDDD

Sequence (186 aa):
MTTLRTITRLAGAAALVAVAGCAQLRAANAGPVQPMEGQLTATLHQADAEALAMRFGVADRLLAEFAETHPDTPEALETAFWRAVFKLDPSNQTATRRDAAALLDGYLNGSAVVTHRGAALALRRFAAAADRPVAAAPTATPPATAAAPSPAPAANTEEVQRLKEELAKANAELERIRKRLSQPNP

Secondary structure (DSSP, 8-state):
----------------SSSSHHHHHHHTT-------HHHHHHHHHHHHHHHHTT-HHHHHHHHHHHHHHSTTSHHHHHHHHHHHHHHH-TT-TTS-HHHHHHHHHHHHH-SS--TTHHHHHHHHHHHHHHTS-----------S--------THHHHHHHHHHHHHHHHHHHHHHHHHHHHTS---

Radius of gyration: 32.92 Å; chains: 1; bounding box: 119×81×72 Å

pLDDT: mean 79.74, std 19.43, range [40.88, 98.69]